Protein AF-A0AAJ2VY86-F1 (afdb_monomer)

Solvent-accessible surface area (backbone atoms only — not comparable to full-atom values): 16106 Å² total; per-residue (Å²): 141,81,89,82,85,83,82,78,80,84,79,79,85,76,84,72,85,84,79,77,68,78,72,78,81,70,85,83,66,90,83,75,58,26,29,19,45,60,45,87,45,49,52,40,37,27,33,74,84,78,69,48,73,44,58,72,38,51,58,87,71,34,72,47,61,33,40,44,41,36,52,71,56,102,80,42,58,47,70,46,54,48,60,46,38,29,40,36,32,39,78,43,73,32,59,36,54,82,91,48,42,42,98,67,13,74,55,70,41,54,20,32,44,43,26,38,86,82,68,51,61,72,73,86,51,66,52,27,51,40,71,47,78,52,43,41,54,30,27,41,41,27,31,27,54,42,40,69,89,41,102,43,30,20,40,30,39,29,41,35,28,74,82,80,69,46,76,43,78,68,29,49,75,96,34,67,26,26,26,31,48,45,79,42,80,51,98,90,43,78,37,55,53,48,70,34,89,38,48,52,86,91,39,80,53,72,88,57,44,98,79,49,78,60,100,67,81,52,57,49,53,53,43,48,22,66,74,64,75,36,69,76,49,42,42,22,35,33,43,38,39,53,40,63,81,55,99,62,92,82,66,71,33,34,39,43,30,30,32,73,82,76,44,81,44,81,42,82,40,54,74,67,56,57,56,61,47,107

Foldseek 3Di:
DDDDDDDDDDDDDDDDDPPDPPQPDDDDDPDFQWKADFDQAFAGIAGQPPRDGRGPDGRVPDQFRGKGIFDADPQGTPQQTGGQKIKTFGPDWDFDDPPLDDPQGRDIATAMFMAGNVRDTDPPDRQFRDWDDAHNQKIKTAGHANGPVDSQKGQFIWIAGNVVRDIDGPQDPQASSIKGWDWDCAPNDTDQKAFLPQCGPLHGHDADDPGDHDPDDDLQQVLCCVVQVHSQFFTMKGKIDHDHPDPDPADWIWIWTQTSVRDTDIDTDHPVSVVSND

Secondary structure (DSSP, 8-state):
-----------------------------TT--EEEB--SS---EEETTT--EE----TTT-SEEEEE-B-EETTEEGGGPPTTEEEEEEEEEE-PPTTS--TT----EEEEEEEETT--BSS--S-EEEEEEEETTEEEEEEEES-TT-TTEEEEEEEEETTT--EEE-S-TTTTS-EEEPPEEETTEEESEEE-TTEETTEE--SS-SS---SS--HHHHHHHHHHTSGGGEEEEEEEEE--SS--S---EEEEEEETTS-EEEEEEPHHHHHHT-

Organism: NCBI:txid2893884

Structure (mmCIF, N/CA/C/O backbone):
data_AF-A0AAJ2VY86-F1
#
_entry.id   AF-A0AAJ2VY86-F1
#
loop_
_atom_site.group_PDB
_atom_site.id
_atom_site.type_symbol
_atom_site.label_atom_id
_atom_site.label_alt_id
_atom_site.label_comp_id
_atom_site.label_asym_id
_atom_site.label_entity_id
_atom_site.label_seq_id
_atom_site.pdbx_PDB_ins_code
_atom_site.Cartn_x
_atom_site.Cartn_y
_atom_site.Cartn_z
_atom_site.occupancy
_atom_site.B_iso_or_equiv
_atom_site.auth_seq_id
_atom_site.auth_comp_id
_atom_site.auth_asym_id
_atom_site.auth_atom_id
_atom_site.pdbx_PDB_model_num
ATOM 1 N N . MET A 1 1 ? -4.336 -39.512 56.520 1.00 38.28 1 MET A N 1
ATOM 2 C CA . MET A 1 1 ? -4.584 -38.799 55.251 1.00 38.28 1 MET A CA 1
ATOM 3 C C . MET A 1 1 ? -5.603 -37.727 55.557 1.00 38.28 1 MET A C 1
ATOM 5 O O . MET A 1 1 ? -6.689 -38.074 55.997 1.00 38.28 1 MET A O 1
ATOM 9 N N . THR A 1 2 ? -5.211 -36.462 55.440 1.00 36.22 2 THR A N 1
ATOM 10 C CA . THR A 1 2 ? -6.010 -35.313 55.879 1.00 36.22 2 THR A CA 1
ATOM 11 C C . THR A 1 2 ? -6.057 -34.332 54.716 1.00 36.22 2 THR A C 1
ATOM 13 O O . THR A 1 2 ? -5.009 -33.872 54.267 1.00 36.22 2 THR A O 1
ATOM 16 N N . GLU A 1 3 ? -7.250 -34.085 54.183 1.00 31.05 3 GLU A N 1
ATOM 17 C CA . GLU A 1 3 ? -7.479 -33.157 53.075 1.00 31.05 3 GLU A CA 1
ATOM 18 C C . GLU A 1 3 ? -7.359 -31.709 53.567 1.00 31.05 3 GLU A C 1
ATOM 20 O O . GLU A 1 3 ? -7.960 -31.325 54.571 1.00 31.05 3 GLU A O 1
ATOM 25 N N . VAL A 1 4 ? -6.563 -30.903 52.860 1.00 30.84 4 VAL A N 1
ATOM 26 C CA . VAL A 1 4 ? -6.420 -29.463 53.100 1.00 30.84 4 VAL A CA 1
ATOM 27 C C . VAL A 1 4 ? -7.282 -28.730 52.079 1.00 30.84 4 VAL A C 1
ATOM 29 O O . VAL A 1 4 ? -6.983 -28.729 50.886 1.00 30.84 4 VAL A O 1
ATOM 32 N N . PHE A 1 5 ? -8.346 -28.087 52.553 1.00 29.88 5 PHE A N 1
ATOM 33 C CA . PHE A 1 5 ? -9.160 -27.177 51.753 1.00 29.88 5 PHE A CA 1
ATOM 34 C C . PHE A 1 5 ? -8.496 -25.796 51.733 1.00 29.88 5 PHE A C 1
ATOM 36 O O . PHE A 1 5 ? -8.431 -25.117 52.757 1.00 29.88 5 PHE A O 1
ATOM 43 N N . VAL A 1 6 ? -7.999 -25.369 50.570 1.00 31.94 6 VAL A N 1
ATOM 44 C CA . VAL A 1 6 ? -7.502 -24.000 50.364 1.00 31.94 6 VAL A CA 1
ATOM 45 C C . VAL A 1 6 ? -8.660 -23.124 49.891 1.00 31.94 6 VAL A C 1
ATOM 47 O O . VAL A 1 6 ? -9.120 -23.226 48.754 1.00 31.94 6 VAL A O 1
ATOM 50 N N . THR A 1 7 ? -9.139 -22.246 50.767 1.00 33.28 7 THR A N 1
ATOM 51 C CA . THR A 1 7 ? -10.112 -21.198 50.443 1.00 33.28 7 THR A CA 1
ATOM 52 C C . THR A 1 7 ? -9.403 -20.033 49.747 1.00 33.28 7 THR A C 1
ATOM 54 O O . THR A 1 7 ? -8.589 -19.339 50.352 1.00 33.28 7 THR A O 1
ATOM 57 N N . ILE A 1 8 ? -9.722 -19.792 48.473 1.00 40.03 8 ILE A N 1
ATOM 58 C CA . ILE A 1 8 ? -9.241 -18.622 47.720 1.00 40.03 8 ILE A CA 1
ATOM 59 C C . ILE A 1 8 ? -10.132 -17.403 48.055 1.00 40.03 8 ILE A C 1
ATOM 61 O O . ILE A 1 8 ? -11.361 -17.531 48.023 1.00 40.03 8 ILE A O 1
ATOM 65 N N . PRO A 1 9 ? -9.573 -16.213 48.355 1.00 29.77 9 PRO A N 1
ATOM 66 C CA . PRO A 1 9 ? -10.361 -15.011 48.632 1.00 29.77 9 PRO A CA 1
ATOM 67 C C . PRO A 1 9 ? -11.170 -14.550 47.411 1.00 29.77 9 PRO A C 1
ATOM 69 O O . PRO A 1 9 ? -10.645 -14.444 46.302 1.00 29.77 9 PRO A O 1
ATOM 72 N N . LYS A 1 10 ? -12.446 -14.200 47.620 1.00 32.22 10 LYS A N 1
ATOM 73 C CA . LYS A 1 10 ? -13.282 -13.540 46.605 1.00 32.22 10 LYS A CA 1
ATOM 74 C C . LYS A 1 10 ? -12.738 -12.136 46.324 1.00 32.22 10 LYS A C 1
ATOM 76 O O . LYS A 1 10 ? -12.778 -11.265 47.192 1.00 32.22 10 LYS A O 1
ATOM 81 N N . SER A 1 11 ? -12.251 -11.923 45.104 1.00 31.55 11 SER A N 1
ATOM 82 C CA . SER A 1 11 ? -11.875 -10.602 44.598 1.00 31.55 11 SER A CA 1
ATOM 83 C C . SER A 1 11 ? -13.090 -9.668 44.576 1.00 31.55 11 SER A C 1
ATOM 85 O O . SER A 1 11 ? -14.166 -10.035 44.098 1.00 31.55 11 SER A O 1
ATOM 87 N N . LYS A 1 12 ? -12.911 -8.456 45.115 1.00 31.20 12 LYS A N 1
ATOM 88 C CA . LYS A 1 12 ? -13.889 -7.367 45.061 1.00 31.20 12 LYS A CA 1
ATOM 89 C C . LYS A 1 12 ? -14.045 -6.904 43.613 1.00 31.20 12 LYS A C 1
ATOM 91 O O . LYS A 1 12 ? -13.074 -6.498 42.980 1.00 31.20 12 LYS A O 1
ATOM 96 N N . VAL A 1 13 ? -15.281 -6.909 43.122 1.00 31.78 13 VAL A N 1
ATOM 97 C CA . VAL A 1 13 ? -15.664 -6.239 41.877 1.00 31.78 13 VAL A CA 1
ATOM 98 C C . VAL A 1 13 ? -15.399 -4.743 42.048 1.00 31.78 13 VAL A C 1
ATOM 100 O O . VAL A 1 13 ? -16.095 -4.058 42.794 1.00 31.78 13 VAL A O 1
ATOM 103 N N . VAL A 1 14 ? -14.360 -4.240 41.384 1.00 30.31 14 VAL A N 1
ATOM 104 C CA . VAL A 1 14 ? -14.151 -2.804 41.201 1.00 30.31 14 VAL A CA 1
ATOM 105 C C . VAL A 1 14 ? -15.012 -2.389 40.013 1.00 30.31 14 VAL A C 1
ATOM 107 O O . VAL A 1 14 ? -14.704 -2.723 38.869 1.00 30.31 14 VAL A O 1
ATOM 110 N N . ASN A 1 15 ? -16.109 -1.687 40.296 1.00 29.70 15 ASN A N 1
ATOM 111 C CA . ASN A 1 15 ? -16.933 -1.031 39.286 1.00 29.70 15 ASN A CA 1
ATOM 112 C C . ASN A 1 15 ? -16.065 -0.041 38.494 1.00 29.70 15 ASN A C 1
ATOM 114 O O . ASN A 1 15 ? -15.677 1.003 39.018 1.00 29.70 15 ASN A O 1
ATOM 118 N N . LYS A 1 16 ? -15.756 -0.362 37.233 1.00 30.91 16 LYS A N 1
ATOM 119 C CA . LYS A 1 16 ? -15.282 0.640 36.271 1.00 30.91 16 LYS A CA 1
ATOM 120 C C . LYS A 1 16 ? -16.479 1.465 35.782 1.00 30.91 16 LYS A C 1
ATOM 122 O O . LYS A 1 16 ? -17.552 0.890 35.600 1.00 30.91 16 LYS A O 1
ATOM 127 N N . PRO A 1 17 ? -16.318 2.778 35.541 1.00 32.22 17 PRO A N 1
ATOM 128 C CA . PRO A 1 17 ? -17.388 3.600 34.999 1.00 32.22 17 PRO A CA 1
ATOM 129 C C . PRO A 1 17 ? -17.719 3.130 33.583 1.00 32.22 17 PRO A C 1
ATOM 131 O O . PRO A 1 17 ? -16.854 3.102 32.707 1.00 32.22 17 PRO A O 1
ATOM 134 N N . THR A 1 18 ? -18.977 2.770 33.362 1.00 32.19 18 THR A N 1
ATOM 135 C CA . THR A 1 18 ? -19.542 2.531 32.037 1.00 32.19 18 THR A CA 1
ATOM 136 C C . THR A 1 18 ? -19.614 3.872 31.304 1.00 32.19 18 THR A C 1
ATOM 138 O O . THR A 1 18 ? -20.557 4.635 31.494 1.00 32.19 18 THR A O 1
ATOM 141 N N . GLN A 1 19 ? -18.613 4.199 30.486 1.00 33.91 19 GLN A N 1
ATOM 142 C CA . GLN A 1 19 ? -18.755 5.254 29.481 1.00 33.91 19 GLN A CA 1
ATOM 143 C C . GLN A 1 19 ? -19.425 4.644 28.250 1.00 33.91 19 GLN A C 1
ATOM 145 O O . GLN A 1 19 ? -18.782 4.062 27.379 1.00 33.91 19 GLN A O 1
ATOM 150 N N . THR A 1 20 ? -20.751 4.733 28.207 1.00 33.12 20 THR A N 1
ATOM 151 C CA . THR A 1 20 ? -21.539 4.462 27.006 1.00 33.12 20 THR A CA 1
ATOM 152 C C . THR A 1 20 ? -21.328 5.599 26.010 1.00 33.12 20 THR A C 1
ATOM 154 O O . THR A 1 20 ? -22.043 6.600 26.045 1.00 33.12 20 THR A O 1
ATOM 157 N N . GLY A 1 21 ? -20.357 5.444 25.108 1.00 36.44 21 GLY A N 1
ATOM 158 C CA . GLY A 1 21 ? -20.423 6.117 23.814 1.00 36.44 21 GLY A CA 1
ATOM 159 C C . GLY A 1 21 ? -21.703 5.658 23.114 1.00 36.44 21 GLY A C 1
ATOM 160 O O . GLY A 1 21 ? -21.995 4.461 23.072 1.00 36.44 21 GLY A O 1
ATOM 161 N N . VAL A 1 22 ? -22.526 6.596 22.648 1.00 36.84 22 VAL A N 1
ATOM 162 C CA . VAL A 1 22 ? -23.784 6.278 21.965 1.00 36.84 22 VAL A CA 1
ATOM 163 C C . VAL A 1 22 ? -23.451 5.623 20.626 1.00 36.84 22 VAL A C 1
ATOM 165 O O . VAL A 1 22 ? -23.234 6.297 19.624 1.00 36.84 22 VAL A O 1
ATOM 168 N N . VAL A 1 23 ? -23.425 4.292 20.604 1.00 40.06 23 VAL A N 1
ATOM 169 C CA . VAL A 1 23 ? -23.367 3.504 19.374 1.00 40.06 23 VAL A CA 1
ATOM 170 C C . VAL A 1 23 ? -24.711 3.668 18.662 1.00 40.06 23 VAL A C 1
ATOM 172 O O . VAL A 1 23 ? -25.671 2.952 18.953 1.00 40.06 23 VAL A O 1
ATOM 175 N N . LYS A 1 24 ? -24.815 4.598 17.707 1.00 45.66 24 LYS A N 1
ATOM 176 C CA . LYS A 1 24 ? -25.910 4.557 16.726 1.00 45.66 24 LYS A CA 1
ATOM 177 C C . LYS A 1 24 ? -25.603 3.449 15.717 1.00 45.66 24 LYS A C 1
ATOM 179 O O . LYS A 1 24 ? -25.103 3.710 14.628 1.00 45.66 24 LYS A O 1
ATOM 184 N N . LYS A 1 25 ? -25.900 2.200 16.093 1.00 40.12 25 LYS A N 1
ATOM 185 C CA . LYS A 1 25 ? -25.961 1.072 15.152 1.00 40.12 25 LYS A CA 1
ATOM 186 C C . LYS A 1 25 ? -27.041 1.387 14.121 1.00 40.12 25 LYS A C 1
ATOM 188 O O . LYS A 1 25 ? -28.224 1.407 14.455 1.00 40.12 25 LYS A O 1
ATOM 193 N N . MET A 1 26 ? -26.633 1.677 12.891 1.00 42.41 26 MET A N 1
ATOM 194 C CA . MET A 1 26 ? -27.557 1.820 11.772 1.00 42.41 26 MET A CA 1
ATOM 195 C C . MET A 1 26 ? -27.723 0.459 11.095 1.00 42.41 26 MET A C 1
ATOM 197 O O . MET A 1 26 ? -26.742 -0.248 10.873 1.00 42.41 26 MET A O 1
ATOM 201 N N . ASN A 1 27 ? -28.965 0.100 10.767 1.00 36.84 27 ASN A N 1
ATOM 202 C CA . ASN A 1 27 ? -29.257 -1.051 9.922 1.00 36.84 27 ASN A CA 1
ATOM 203 C C . ASN A 1 27 ? -28.707 -0.763 8.523 1.00 36.84 27 ASN A C 1
ATOM 205 O O . ASN A 1 27 ? -29.247 0.070 7.797 1.00 36.84 27 ASN A O 1
ATOM 209 N N . THR A 1 28 ? -27.618 -1.433 8.159 1.00 41.75 28 THR A N 1
ATOM 210 C CA . THR A 1 28 ? -27.027 -1.373 6.823 1.00 41.75 28 THR A CA 1
ATOM 211 C C . THR A 1 28 ? -27.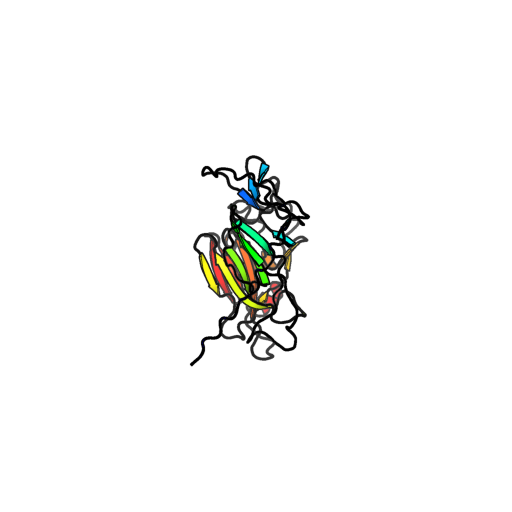959 -2.076 5.842 1.00 41.75 28 THR A C 1
ATOM 213 O O . THR A 1 28 ? -27.859 -3.282 5.632 1.00 41.75 28 THR A O 1
ATOM 216 N N . THR A 1 29 ? -28.906 -1.340 5.267 1.00 40.19 29 THR A N 1
ATOM 217 C CA . THR A 1 29 ? -29.591 -1.781 4.049 1.00 40.19 29 THR A CA 1
ATOM 218 C C . THR A 1 29 ? -28.590 -1.671 2.898 1.00 40.19 29 THR A C 1
ATOM 220 O O . THR A 1 29 ? -27.880 -0.670 2.775 1.00 40.19 29 THR A O 1
ATOM 223 N N . GLU A 1 30 ? -28.464 -2.743 2.121 1.00 40.28 30 GLU A N 1
ATOM 224 C CA . GLU A 1 30 ? -27.540 -2.879 0.994 1.00 40.28 30 GLU A CA 1
ATOM 225 C C . GLU A 1 30 ? -27.616 -1.670 0.042 1.00 40.28 30 GLU A C 1
ATOM 227 O O . GLU A 1 30 ? -28.699 -1.271 -0.375 1.00 40.28 30 GLU A O 1
ATOM 232 N N . GLY A 1 31 ? -26.461 -1.084 -0.306 1.00 48.62 31 GLY A N 1
ATOM 233 C CA . GLY A 1 31 ? -26.351 -0.091 -1.388 1.00 48.62 31 GLY A CA 1
ATOM 234 C C . GLY A 1 31 ? -25.489 1.143 -1.104 1.00 48.62 31 GLY A C 1
ATOM 235 O O . GLY A 1 31 ? -25.034 1.792 -2.044 1.00 48.62 31 GLY A O 1
ATOM 236 N N . ASN A 1 32 ? -25.194 1.464 0.156 1.00 60.97 32 ASN A N 1
ATOM 237 C CA . ASN A 1 32 ? -24.420 2.666 0.471 1.00 60.97 32 ASN A CA 1
ATOM 238 C C . ASN A 1 32 ? -22.911 2.389 0.407 1.00 60.97 32 ASN A C 1
ATOM 240 O O . ASN A 1 32 ? -22.385 1.572 1.160 1.00 60.97 32 ASN A O 1
ATOM 244 N N . LYS A 1 33 ? -22.200 3.076 -0.496 1.00 77.12 33 LYS A N 1
ATOM 245 C CA . LYS A 1 33 ? -20.732 3.119 -0.497 1.00 77.12 33 LYS A CA 1
ATOM 246 C C . LYS A 1 33 ? -20.284 3.984 0.679 1.00 77.12 33 LYS A C 1
ATOM 248 O O . LYS A 1 33 ? -20.388 5.210 0.632 1.00 77.12 33 LYS A O 1
ATOM 253 N N . ILE A 1 34 ? -19.849 3.337 1.749 1.00 84.88 34 ILE A N 1
ATOM 254 C CA . ILE A 1 34 ? -19.394 3.998 2.964 1.00 84.88 34 ILE A CA 1
ATOM 255 C C . ILE A 1 34 ? -17.863 3.983 2.964 1.00 84.88 34 ILE A C 1
ATOM 257 O O . ILE A 1 34 ? -17.267 2.950 2.693 1.00 84.88 34 ILE A O 1
ATOM 261 N N . TYR A 1 35 ? -17.209 5.091 3.279 1.00 85.44 35 TYR A N 1
ATOM 262 C CA . TYR A 1 35 ? -15.751 5.185 3.276 1.00 85.44 35 TYR A CA 1
ATOM 263 C C . TYR A 1 35 ? -15.245 5.705 4.606 1.00 85.44 35 TYR A C 1
ATOM 265 O O . TYR A 1 35 ? -15.858 6.595 5.191 1.00 85.44 35 TYR A O 1
ATOM 273 N N . MET A 1 36 ? -14.129 5.170 5.089 1.00 85.44 36 MET A N 1
ATOM 274 C CA . MET A 1 36 ? -13.449 5.808 6.206 1.00 85.44 36 MET A CA 1
ATOM 275 C C . MET A 1 36 ? -12.824 7.115 5.723 1.00 85.44 36 MET A C 1
ATOM 277 O O . MET A 1 36 ? -12.273 7.158 4.624 1.00 85.44 36 MET A O 1
ATOM 281 N N . SER A 1 37 ? -12.957 8.174 6.514 1.00 70.06 37 SER A N 1
ATOM 282 C CA . SER A 1 37 ? -12.300 9.447 6.224 1.00 70.06 37 SER A CA 1
ATOM 283 C C . SER A 1 37 ? -10.850 9.378 6.692 1.00 70.06 37 SER A C 1
ATOM 285 O O . SER A 1 37 ? -10.595 8.906 7.796 1.00 70.06 37 SER A O 1
ATOM 287 N N . ASP A 1 38 ? -9.921 9.879 5.884 1.00 64.88 38 ASP A N 1
ATOM 288 C CA . ASP A 1 38 ? -8.528 10.074 6.294 1.00 64.88 38 ASP A CA 1
ATOM 289 C C . ASP A 1 38 ? -8.423 11.345 7.154 1.00 64.88 38 ASP A C 1
ATOM 291 O O . ASP A 1 38 ? -8.427 12.458 6.626 1.00 64.88 38 ASP A O 1
ATOM 295 N N . LEU A 1 39 ? -8.485 11.213 8.484 1.00 55.62 39 LEU A N 1
ATOM 296 C CA . LEU A 1 39 ? -8.428 12.348 9.412 1.00 55.62 39 LEU A CA 1
ATOM 297 C C . LEU A 1 39 ? -7.726 11.975 10.722 1.00 55.62 39 LEU A C 1
ATOM 299 O O . LEU A 1 39 ? -8.066 10.990 11.377 1.00 55.62 39 LEU A O 1
ATOM 303 N N . ASN A 1 40 ? -6.818 12.861 11.142 1.00 50.72 40 ASN A N 1
ATOM 304 C CA . ASN A 1 40 ? -6.135 12.801 12.429 1.00 50.72 40 ASN A CA 1
ATOM 305 C C . ASN A 1 40 ? -7.143 12.881 13.588 1.00 50.72 40 ASN A C 1
ATOM 307 O O . ASN A 1 40 ? -7.871 13.866 13.719 1.00 50.72 40 ASN A O 1
ATOM 311 N N . TYR A 1 41 ? -7.087 11.887 14.473 1.00 47.69 41 TYR A N 1
ATOM 312 C CA . TYR A 1 41 ? -7.836 11.788 15.730 1.00 47.69 41 TYR A CA 1
ATOM 313 C C . TYR A 1 41 ? -9.359 11.717 15.590 1.00 47.69 41 TYR A C 1
ATOM 315 O O . TYR A 1 41 ? -10.065 12.716 15.662 1.00 47.69 41 TYR A O 1
ATOM 323 N N . GLY A 1 42 ? -9.858 10.481 15.564 1.00 51.41 42 GLY A N 1
ATOM 324 C CA . GLY A 1 42 ? -11.257 10.157 15.809 1.00 51.41 42 GLY A CA 1
ATOM 325 C C . GLY A 1 42 ? -12.202 10.667 14.728 1.00 51.41 42 GLY A C 1
ATOM 326 O O . GLY A 1 42 ? -12.614 11.820 14.747 1.00 51.41 42 GLY A O 1
ATOM 327 N N . GLN A 1 43 ? -12.638 9.764 13.856 1.00 67.69 43 GLN A N 1
ATOM 328 C CA . GLN A 1 43 ? -14.046 9.485 13.556 1.00 67.69 43 GLN A CA 1
ATOM 329 C C . GLN A 1 43 ? -14.119 8.377 12.501 1.00 67.69 43 GLN A C 1
ATOM 331 O O . GLN A 1 43 ? -13.177 8.154 11.755 1.00 67.69 43 GLN A O 1
ATOM 336 N N . GLY A 1 44 ? -15.229 7.639 12.508 1.00 71.06 44 GLY A N 1
ATOM 337 C CA . GLY A 1 44 ? -15.385 6.400 11.757 1.00 71.06 44 GLY A CA 1
ATOM 338 C C . GLY A 1 44 ? -15.683 6.605 10.275 1.00 71.06 44 GLY A C 1
ATOM 339 O O . GLY A 1 44 ? -15.017 7.323 9.534 1.00 71.06 44 GLY A O 1
ATOM 340 N N . PHE A 1 45 ? -16.706 5.913 9.820 1.00 80.62 45 PHE A N 1
ATOM 341 C CA . PHE A 1 45 ? -17.058 5.856 8.420 1.00 80.62 45 PHE A CA 1
ATOM 342 C C . PHE A 1 45 ? -17.976 7.012 8.006 1.00 80.62 45 PHE A C 1
ATOM 344 O O . PHE A 1 45 ? -18.705 7.579 8.811 1.00 80.62 45 PHE A O 1
ATOM 351 N N . LYS A 1 46 ? -17.997 7.358 6.725 1.00 78.25 46 LYS A N 1
ATOM 352 C CA . LYS A 1 46 ? -18.874 8.373 6.144 1.00 78.25 46 LYS A CA 1
ATOM 353 C C . LYS A 1 46 ? -19.593 7.792 4.939 1.00 78.25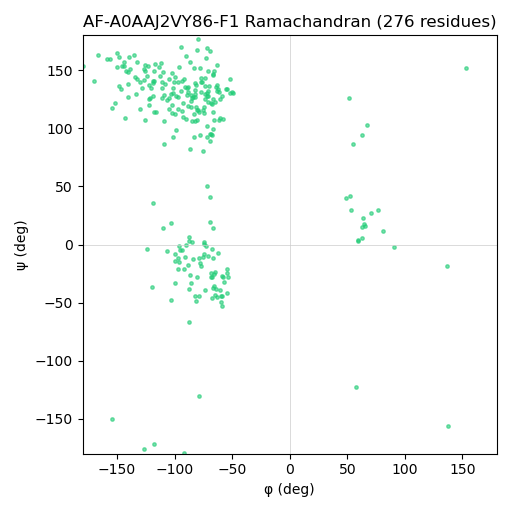 46 LYS A C 1
ATOM 355 O O . LYS A 1 46 ? -18.984 7.121 4.108 1.00 78.25 46 LYS A O 1
ATOM 360 N N . ASN A 1 47 ? -20.895 8.036 4.835 1.00 72.88 47 ASN A N 1
ATOM 361 C CA . ASN A 1 47 ? -21.631 7.680 3.628 1.00 72.88 47 ASN A CA 1
ATOM 362 C C . ASN A 1 47 ? -21.210 8.622 2.489 1.00 72.88 47 ASN A C 1
ATOM 364 O O . ASN A 1 47 ? -21.348 9.837 2.619 1.00 72.88 47 ASN A O 1
ATOM 368 N N . GLY A 1 48 ? -20.710 8.063 1.384 1.00 66.44 48 GLY A N 1
ATOM 369 C CA . GLY A 1 48 ? -20.229 8.843 0.243 1.00 66.44 48 GLY A CA 1
ATOM 370 C C . GLY A 1 48 ? -21.322 9.548 -0.571 1.00 66.44 48 GLY A C 1
ATOM 371 O O . GLY A 1 48 ? -20.984 10.344 -1.435 1.00 66.44 48 GLY A O 1
ATOM 372 N N . ILE A 1 49 ? -22.609 9.261 -0.331 1.00 65.06 49 ILE A N 1
ATOM 373 C CA . ILE A 1 49 ? -23.748 9.860 -1.056 1.00 65.06 49 ILE A CA 1
ATOM 374 C C . ILE A 1 49 ? -24.441 10.932 -0.213 1.00 65.06 49 ILE A C 1
ATOM 376 O O . ILE A 1 49 ? -24.737 12.018 -0.695 1.00 65.06 49 ILE A O 1
ATOM 380 N N . THR A 1 50 ? -24.738 10.620 1.048 1.00 64.12 50 THR A N 1
ATOM 381 C CA . THR A 1 50 ? -25.563 11.478 1.916 1.00 64.12 50 THR A CA 1
ATOM 382 C C . THR A 1 50 ? -24.744 12.392 2.820 1.00 64.12 50 THR A C 1
ATOM 384 O O . THR A 1 50 ? -25.319 13.106 3.638 1.00 64.12 50 THR A O 1
ATOM 387 N N . ASP A 1 51 ? -23.413 12.309 2.755 1.00 62.47 51 ASP A N 1
ATOM 388 C CA . ASP A 1 51 ? -22.470 12.965 3.669 1.00 62.47 51 ASP A CA 1
ATOM 389 C C . ASP A 1 51 ? -22.636 12.578 5.153 1.00 62.47 51 ASP A C 1
ATOM 391 O O . ASP A 1 51 ? -21.928 13.073 6.031 1.00 62.47 51 ASP A O 1
ATOM 395 N N . SER A 1 52 ? -23.559 11.661 5.465 1.00 66.81 52 SER A N 1
ATOM 396 C CA . SER A 1 52 ? -23.887 11.306 6.840 1.00 66.81 52 SER A CA 1
ATOM 397 C C . SER A 1 52 ? -22.713 10.575 7.490 1.00 66.81 52 SER A C 1
ATOM 399 O O . SER A 1 52 ? -22.289 9.517 7.012 1.00 66.81 52 SER A O 1
ATOM 401 N N . LYS A 1 53 ? -22.215 11.126 8.600 1.00 70.12 53 LYS A N 1
ATOM 402 C CA . LYS A 1 53 ? -21.125 10.541 9.385 1.00 70.12 53 LYS A CA 1
ATOM 403 C C . LYS A 1 53 ? -21.623 9.380 10.250 1.00 70.12 53 LYS A C 1
ATOM 405 O O . LYS A 1 53 ? -22.589 9.517 10.999 1.00 70.12 53 LYS A O 1
ATOM 410 N N . ILE A 1 54 ? -20.914 8.264 10.182 1.00 72.75 54 ILE A N 1
ATOM 411 C CA . ILE A 1 54 ? -20.998 7.111 11.077 1.00 72.75 54 ILE A CA 1
ATOM 412 C C . ILE A 1 54 ? -19.810 7.214 12.034 1.00 72.75 54 ILE A C 1
ATOM 414 O O . ILE A 1 54 ? -18.690 6.795 11.753 1.00 72.75 54 ILE A O 1
ATOM 418 N N . ILE A 1 55 ? -20.059 7.844 13.173 1.00 66.81 55 ILE A N 1
ATOM 419 C CA . ILE A 1 55 ? -19.046 8.075 14.198 1.00 66.81 55 ILE A CA 1
ATOM 420 C C . ILE A 1 55 ? -19.105 6.926 15.204 1.00 66.81 55 ILE A C 1
ATOM 422 O O . ILE A 1 55 ? -20.146 6.727 15.825 1.00 66.81 55 ILE A O 1
ATOM 426 N N . PHE A 1 56 ? -17.997 6.203 15.388 1.00 67.38 56 PHE A N 1
ATOM 427 C CA . PHE A 1 56 ? -17.877 5.221 16.475 1.00 67.38 56 PHE A CA 1
ATOM 428 C C . PHE A 1 56 ? -17.381 5.854 17.772 1.00 67.38 56 PHE A C 1
ATOM 430 O O . PHE A 1 56 ? -17.874 5.521 18.847 1.00 67.38 56 PHE A O 1
ATOM 437 N N . TYR A 1 57 ? -16.445 6.802 17.665 1.00 73.38 57 TYR A N 1
ATOM 438 C CA . TYR A 1 57 ? -15.772 7.408 18.809 1.00 73.38 57 TYR A CA 1
ATOM 439 C C . TYR A 1 57 ? -15.485 8.890 18.586 1.00 73.38 57 TYR A C 1
ATOM 441 O O . TYR A 1 57 ? -15.303 9.341 17.451 1.00 73.38 57 TYR A O 1
ATOM 449 N N . ASP A 1 58 ? -15.394 9.632 19.686 1.00 72.19 58 ASP A N 1
ATOM 450 C CA . ASP A 1 58 ? -14.756 10.945 19.688 1.00 72.19 58 ASP A CA 1
ATOM 451 C C . ASP A 1 58 ? -13.219 10.808 19.756 1.00 72.19 58 ASP A C 1
ATOM 453 O O . ASP A 1 58 ? -12.670 9.733 20.019 1.00 72.19 58 ASP A O 1
ATOM 457 N N . ALA A 1 59 ? -12.510 11.912 19.511 1.00 69.19 59 ALA A N 1
ATOM 458 C CA . ALA A 1 59 ? -11.047 11.945 19.503 1.00 69.19 59 ALA A CA 1
ATOM 459 C C . ALA A 1 59 ? -10.408 11.483 20.830 1.00 69.19 59 ALA A C 1
ATOM 461 O O . ALA A 1 59 ? -9.296 10.955 20.828 1.00 69.19 59 ALA A O 1
ATOM 462 N N . GLN A 1 60 ? -11.096 11.656 21.964 1.00 74.19 60 GLN A N 1
ATOM 463 C CA . GLN A 1 60 ? -10.566 11.328 23.291 1.00 74.19 60 GLN A CA 1
ATOM 464 C C . GLN A 1 60 ? -10.795 9.853 23.655 1.00 74.19 60 GLN A C 1
ATOM 466 O O . GLN A 1 60 ? -9.955 9.240 24.316 1.00 74.19 60 GLN A O 1
ATOM 471 N N . THR A 1 61 ? -11.902 9.272 23.196 1.00 77.75 61 THR A N 1
ATOM 472 C CA . THR A 1 61 ? -12.355 7.910 23.521 1.00 77.75 61 THR A CA 1
ATOM 473 C C . THR A 1 61 ? -11.974 6.871 22.474 1.00 77.75 61 THR A C 1
ATOM 475 O O . THR A 1 61 ? -12.058 5.676 22.757 1.00 77.75 61 THR A O 1
ATOM 478 N N . SER A 1 62 ? -11.506 7.296 21.295 1.00 82.25 62 SER A N 1
ATOM 479 C CA . SER A 1 62 ? -11.083 6.389 20.226 1.00 82.25 62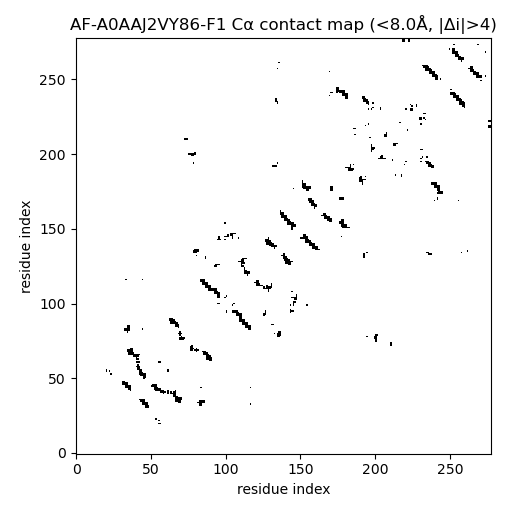 SER A CA 1
ATOM 480 C C . SER A 1 62 ? -10.072 5.340 20.725 1.00 82.25 62 SER A C 1
ATOM 482 O O . SER A 1 62 ? -9.063 5.706 21.340 1.00 82.25 62 SER A O 1
ATOM 484 N N . PRO A 1 63 ? -10.271 4.036 20.449 1.00 81.19 63 PRO A N 1
ATOM 485 C CA . PRO A 1 63 ? -9.278 2.996 20.710 1.00 81.19 63 PRO A CA 1
ATOM 486 C C . PRO A 1 63 ? -8.115 3.039 19.701 1.00 81.19 63 PRO A C 1
ATOM 488 O O . PRO A 1 63 ? -7.108 2.347 19.880 1.00 81.19 63 PRO A O 1
ATOM 491 N N . TYR A 1 64 ? -8.231 3.861 18.656 1.00 86.94 64 TYR A N 1
ATOM 492 C CA . TYR A 1 64 ? -7.234 4.047 17.609 1.00 86.94 64 TYR A CA 1
ATOM 493 C C . TYR A 1 64 ? -6.410 5.312 17.862 1.00 86.94 64 TYR A C 1
ATOM 495 O O . TYR A 1 64 ? -6.921 6.315 18.368 1.00 86.94 64 TYR A O 1
ATOM 503 N N . LEU A 1 65 ? -5.122 5.250 17.530 1.00 86.25 65 LEU A N 1
ATOM 504 C CA . LEU A 1 65 ? -4.251 6.421 17.445 1.00 86.25 65 LEU A CA 1
ATOM 505 C C . LEU A 1 65 ? -4.569 7.239 16.198 1.00 86.25 65 LEU A C 1
ATOM 507 O O . LEU A 1 65 ? -4.545 8.461 16.263 1.00 86.25 65 LEU A O 1
ATOM 511 N N . ASP A 1 66 ? -4.849 6.554 15.090 1.00 86.75 66 ASP A N 1
ATOM 512 C CA . ASP A 1 66 ? -5.068 7.178 13.791 1.00 86.75 66 ASP A CA 1
ATOM 513 C C . ASP A 1 66 ? -5.912 6.282 12.876 1.00 86.75 66 ASP A C 1
ATOM 515 O O . ASP A 1 66 ? -5.993 5.064 13.094 1.00 86.75 66 ASP A O 1
ATOM 519 N N . THR A 1 67 ? -6.522 6.880 11.859 1.00 87.25 67 THR A N 1
ATOM 520 C CA . THR A 1 67 ? -7.390 6.208 10.886 1.00 87.25 67 THR A CA 1
ATOM 521 C C . THR A 1 67 ? -7.133 6.757 9.489 1.00 87.25 67 THR A C 1
ATOM 523 O O . THR A 1 67 ? -7.248 7.961 9.288 1.00 87.25 67 THR A O 1
ATOM 526 N N . TYR A 1 68 ? -6.863 5.871 8.529 1.00 86.94 68 TYR A N 1
ATOM 527 C CA . TYR A 1 68 ? -6.615 6.216 7.128 1.00 86.94 68 TYR A CA 1
ATOM 528 C C . TYR A 1 68 ? -7.656 5.562 6.225 1.00 86.94 68 TYR A C 1
ATOM 530 O O . TYR A 1 68 ? -8.021 4.394 6.409 1.00 86.94 68 TYR A O 1
ATOM 538 N N . GLY A 1 69 ? -8.137 6.295 5.231 1.00 87.00 69 GLY A N 1
ATOM 539 C CA . GLY A 1 69 ? -9.244 5.844 4.401 1.00 87.00 69 GLY A CA 1
ATOM 540 C C . GLY A 1 69 ? -9.249 6.456 3.013 1.00 87.00 69 GLY A C 1
ATOM 541 O O . GLY A 1 69 ? -8.208 6.780 2.453 1.00 87.00 69 GLY A O 1
ATOM 542 N N . ALA A 1 70 ? -10.445 6.599 2.451 1.00 82.50 70 ALA A N 1
ATOM 543 C CA . ALA A 1 70 ? -10.607 7.209 1.146 1.00 82.50 70 ALA A CA 1
ATOM 544 C C . ALA A 1 70 ? -10.357 8.716 1.234 1.00 82.50 70 ALA A C 1
ATOM 546 O O . ALA A 1 70 ? -11.012 9.417 2.012 1.00 82.50 70 ALA A O 1
ATOM 547 N N . VAL A 1 71 ? -9.483 9.223 0.371 1.00 77.19 71 VAL A N 1
ATOM 548 C CA . VAL A 1 71 ? -9.377 10.659 0.120 1.00 77.19 71 VAL A CA 1
ATOM 549 C C . VAL A 1 71 ? -10.437 11.035 -0.911 1.00 77.19 71 VAL A C 1
ATOM 551 O O . VAL A 1 71 ? -10.537 10.411 -1.967 1.00 77.19 71 VAL A O 1
ATOM 554 N N . MET A 1 72 ? -11.268 12.026 -0.595 1.00 74.94 72 MET A N 1
ATOM 555 C CA . MET A 1 72 ? -12.333 12.503 -1.481 1.00 74.94 72 MET A CA 1
ATOM 556 C C . MET A 1 72 ? -12.017 13.909 -1.987 1.00 74.94 72 MET A C 1
ATOM 558 O O . MET A 1 72 ? -11.582 14.756 -1.209 1.00 74.94 72 MET A O 1
ATOM 562 N N . ASN A 1 73 ? -12.296 14.175 -3.261 1.00 69.62 73 ASN A N 1
ATOM 563 C CA . ASN A 1 73 ? -12.341 15.527 -3.819 1.00 69.62 73 ASN A CA 1
ATOM 564 C C . ASN A 1 73 ? -13.682 15.777 -4.530 1.00 69.62 73 ASN A C 1
ATOM 566 O O . ASN A 1 73 ? -14.568 14.922 -4.517 1.00 69.62 73 ASN A O 1
ATOM 570 N N . GLU A 1 74 ? -13.827 16.943 -5.164 1.00 66.75 74 GLU A N 1
ATOM 571 C CA . GLU A 1 74 ? -15.040 17.345 -5.901 1.00 66.75 74 GLU A CA 1
ATOM 572 C C . GLU A 1 74 ? -15.470 16.336 -6.975 1.00 66.75 74 GLU A C 1
ATOM 574 O O . GLU A 1 74 ? -16.634 16.297 -7.365 1.00 66.75 74 GLU A O 1
ATOM 579 N N . CYS A 1 75 ? -14.550 15.485 -7.425 1.00 66.50 75 CYS A N 1
ATOM 580 C CA . CYS A 1 75 ? -14.812 14.506 -8.458 1.00 66.50 75 CYS A CA 1
ATOM 581 C C . CYS A 1 75 ? -15.078 13.089 -7.929 1.00 66.50 75 CYS A C 1
ATOM 583 O O . CYS A 1 75 ? -15.570 12.262 -8.697 1.00 66.50 75 CYS A O 1
ATOM 585 N N . GLY A 1 76 ? -14.786 12.783 -6.659 1.00 70.31 76 GLY A N 1
ATOM 586 C CA . GLY A 1 76 ? -15.049 11.469 -6.066 1.00 70.31 76 GLY A CA 1
ATOM 587 C C . GLY A 1 76 ? -13.925 10.930 -5.182 1.00 70.31 76 GLY A C 1
ATOM 588 O O . GLY A 1 76 ? -13.152 11.683 -4.595 1.00 70.31 76 GLY A O 1
ATOM 589 N N . VAL A 1 77 ? -13.882 9.599 -5.042 1.00 73.00 77 VAL A N 1
ATOM 590 C CA . VAL A 1 77 ? -12.868 8.883 -4.253 1.00 73.00 77 VAL A CA 1
ATOM 591 C C . VAL A 1 77 ? -11.598 8.721 -5.074 1.00 73.00 77 VAL A C 1
ATOM 593 O O . VAL A 1 77 ? -11.594 8.035 -6.102 1.00 73.00 77 VAL A O 1
ATOM 596 N N . LEU A 1 78 ? -10.516 9.308 -4.576 1.00 70.31 78 LEU A N 1
ATOM 597 C CA . LEU A 1 78 ? -9.191 9.178 -5.155 1.00 70.31 78 LEU 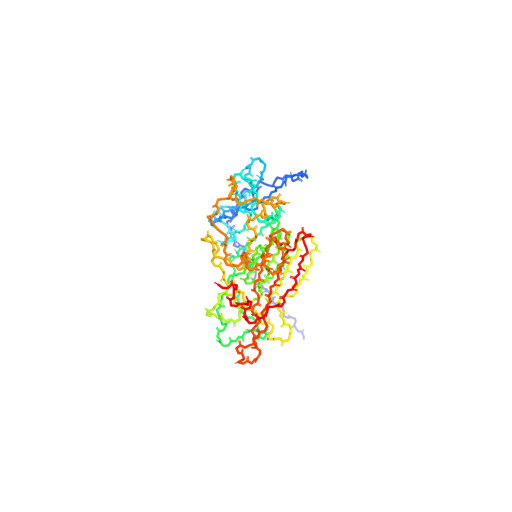A CA 1
ATOM 598 C C . LEU A 1 78 ? -8.686 7.736 -5.041 1.00 70.31 78 LEU A C 1
ATOM 600 O O . LEU A 1 78 ? -9.052 6.990 -4.129 1.00 70.31 78 LEU A O 1
ATOM 604 N N . GLU A 1 79 ? -7.868 7.340 -6.020 1.00 73.19 79 GLU A N 1
ATOM 605 C CA . GLU A 1 79 ? -7.053 6.111 -5.995 1.00 73.19 79 GLU A CA 1
ATOM 606 C C . GLU A 1 79 ? -7.856 4.794 -5.938 1.00 73.19 79 GLU A C 1
ATOM 608 O O . GLU A 1 79 ? -7.308 3.694 -5.879 1.00 73.19 79 GLU A O 1
ATOM 613 N N . GLY A 1 80 ? -9.186 4.876 -6.036 1.00 81.69 80 GLY A N 1
ATOM 614 C CA . GLY A 1 80 ? -10.074 3.718 -6.024 1.00 81.69 80 GLY A CA 1
ATOM 615 C C . GLY A 1 80 ? -10.168 3.030 -4.662 1.00 81.69 80 GLY A C 1
ATOM 616 O O . GLY A 1 80 ? -10.426 1.826 -4.626 1.00 81.69 80 GLY A O 1
ATOM 617 N N . PHE A 1 81 ? -9.955 3.756 -3.558 1.00 87.75 81 PHE A N 1
ATOM 618 C CA . PHE A 1 81 ? -10.060 3.198 -2.205 1.00 87.75 81 PHE A CA 1
ATOM 619 C C . PHE A 1 81 ? -11.388 2.438 -2.023 1.00 87.75 81 PHE A C 1
ATOM 621 O O . PHE A 1 81 ? -12.449 2.960 -2.386 1.00 87.75 81 PHE A O 1
ATOM 628 N N . PRO A 1 82 ? -11.381 1.198 -1.500 1.00 89.31 82 PRO A N 1
ATOM 629 C CA . PRO A 1 82 ? -12.574 0.372 -1.497 1.00 89.31 82 PRO A CA 1
ATOM 630 C C . PRO A 1 82 ? -13.540 0.823 -0.401 1.00 89.31 82 PRO A C 1
ATOM 632 O O . PRO A 1 82 ? -13.152 1.125 0.728 1.00 89.31 82 PRO A O 1
ATOM 635 N N . ALA A 1 83 ? -14.831 0.829 -0.727 1.00 88.25 83 ALA A N 1
ATOM 636 C CA . ALA A 1 83 ? -15.869 1.092 0.258 1.00 88.25 83 ALA A CA 1
ATOM 637 C C . ALA A 1 83 ? -15.887 0.009 1.352 1.00 88.25 83 ALA A C 1
ATOM 639 O O . ALA A 1 83 ? -15.544 -1.151 1.126 1.00 88.25 83 ALA A O 1
ATOM 640 N N . ASN A 1 84 ? -16.387 0.394 2.521 1.00 88.69 84 ASN A N 1
ATOM 641 C CA . ASN A 1 84 ? -16.629 -0.418 3.708 1.00 88.69 84 ASN A CA 1
ATOM 642 C C . ASN A 1 84 ? -15.372 -0.995 4.367 1.00 88.69 84 ASN A C 1
ATOM 644 O O . ASN A 1 84 ? -15.477 -1.912 5.179 1.00 88.69 84 ASN A O 1
ATOM 648 N N . VAL A 1 85 ? -14.204 -0.461 4.022 1.00 91.69 85 VAL A N 1
ATOM 649 C CA . VAL A 1 85 ? -12.907 -0.830 4.587 1.00 91.69 85 VAL A CA 1
ATOM 650 C C . VAL A 1 85 ? -12.233 0.431 5.113 1.00 91.69 85 VAL A C 1
ATOM 652 O O . VAL A 1 85 ? -12.446 1.524 4.587 1.00 91.69 85 VAL A O 1
ATOM 655 N N . GLY A 1 86 ? -11.432 0.284 6.157 1.00 91.69 86 GLY A N 1
ATOM 656 C CA . GLY A 1 86 ? -10.583 1.340 6.682 1.00 91.69 86 GLY A CA 1
ATOM 657 C C . GLY A 1 86 ? -9.271 0.788 7.228 1.00 91.69 86 GLY A C 1
ATOM 658 O O . GLY A 1 86 ? -9.224 -0.369 7.643 1.00 91.69 86 GLY A O 1
ATOM 659 N N . ILE A 1 87 ? -8.215 1.600 7.237 1.00 93.12 87 ILE A N 1
ATOM 660 C CA . ILE A 1 87 ? -6.931 1.293 7.876 1.00 93.12 87 ILE A CA 1
ATOM 661 C C . ILE A 1 87 ? -6.879 1.970 9.247 1.00 93.12 87 ILE A C 1
ATOM 663 O O . ILE A 1 87 ? -7.062 3.180 9.349 1.00 93.12 87 ILE A O 1
ATOM 667 N N . VAL A 1 88 ? -6.575 1.229 10.308 1.00 92.00 88 VAL A N 1
ATOM 668 C CA . VAL A 1 88 ? -6.432 1.800 11.656 1.00 92.00 88 VAL A CA 1
ATOM 669 C C . VAL A 1 88 ? -5.032 1.601 12.200 1.00 92.00 88 VAL A C 1
ATOM 671 O O . VAL A 1 88 ? -4.449 0.526 12.060 1.00 92.00 88 VAL A O 1
ATOM 674 N N . LYS A 1 89 ? -4.521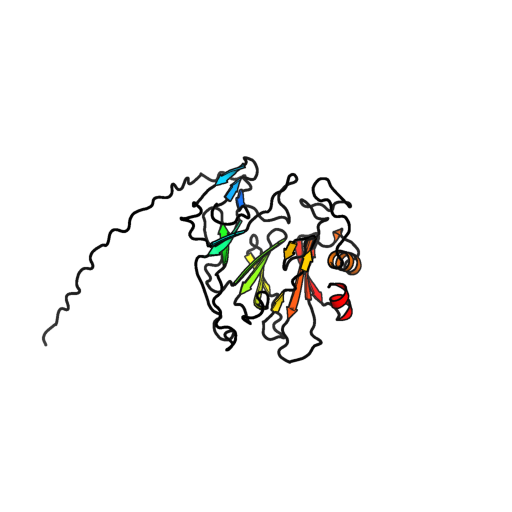 2.620 12.890 1.00 91.75 89 LYS A N 1
ATOM 675 C CA . LYS A 1 89 ? -3.352 2.529 13.764 1.00 91.75 89 LYS A CA 1
ATOM 676 C C . LYS A 1 89 ? -3.839 2.345 15.196 1.00 91.75 89 LYS A C 1
ATOM 678 O O . LYS A 1 89 ? -4.507 3.211 15.757 1.00 91.75 89 LYS A O 1
ATOM 683 N N . LEU A 1 90 ? -3.527 1.213 15.806 1.00 91.19 90 LEU A N 1
ATOM 684 C CA . LEU A 1 90 ? -4.010 0.847 17.135 1.00 91.19 90 LEU A CA 1
ATOM 685 C C . LEU A 1 90 ? -3.231 1.585 18.234 1.00 91.19 90 LEU A C 1
ATOM 687 O O . LEU A 1 90 ? -2.037 1.842 18.087 1.00 91.19 90 LEU A O 1
ATOM 691 N N . LYS A 1 91 ? -3.863 1.824 19.394 1.00 89.00 91 LYS A N 1
ATOM 692 C CA . LYS A 1 91 ? -3.178 2.191 20.657 1.00 89.00 91 LYS A CA 1
ATOM 693 C C . LYS A 1 91 ? -2.426 0.993 21.253 1.00 89.00 91 LYS A C 1
ATOM 695 O O . LYS A 1 91 ? -2.598 0.632 22.416 1.00 89.00 91 LYS A O 1
ATOM 700 N N . LYS A 1 92 ? -1.624 0.335 20.423 1.00 90.25 92 LYS A N 1
ATOM 701 C CA . LYS A 1 92 ? -0.847 -0.851 20.750 1.00 90.25 92 LYS A CA 1
ATOM 702 C C . LYS A 1 92 ? 0.506 -0.753 20.079 1.00 90.25 92 LYS A C 1
ATOM 704 O O . LYS A 1 92 ? 0.602 -0.385 18.908 1.00 90.25 92 LYS A O 1
ATOM 709 N N . LYS A 1 93 ? 1.526 -1.133 20.834 1.00 89.31 93 LYS A N 1
ATOM 710 C CA . LYS A 1 93 ? 2.887 -1.235 20.350 1.00 89.31 93 LYS A CA 1
ATOM 711 C C . LYS A 1 93 ? 3.327 -2.688 20.274 1.00 89.31 93 LYS A C 1
ATOM 713 O O . LYS A 1 93 ? 2.879 -3.514 21.070 1.00 89.31 93 LYS A O 1
ATOM 718 N N . ALA A 1 94 ? 4.190 -2.971 19.315 1.00 87.19 94 ALA A N 1
ATOM 719 C CA . ALA A 1 94 ? 4.860 -4.247 19.150 1.00 87.19 94 ALA A CA 1
ATOM 720 C C . ALA A 1 94 ? 6.342 -4.009 18.856 1.00 87.19 94 ALA A C 1
ATOM 722 O O . ALA A 1 94 ? 6.742 -2.909 18.480 1.00 87.19 94 ALA A O 1
ATOM 723 N N . SER A 1 95 ? 7.149 -5.046 19.026 1.00 81.12 95 SER A N 1
ATOM 724 C CA . SER A 1 95 ? 8.560 -5.065 18.644 1.00 81.12 95 SER A CA 1
ATOM 725 C C . SER A 1 95 ? 8.778 -6.225 17.689 1.00 81.12 95 SER A C 1
ATOM 727 O O . SER A 1 95 ? 8.045 -7.217 17.748 1.00 81.12 95 SER A O 1
ATOM 729 N N . ALA A 1 96 ? 9.792 -6.111 16.832 1.00 75.62 96 ALA A N 1
ATOM 730 C CA . ALA A 1 96 ? 10.154 -7.196 15.936 1.00 75.62 96 ALA A CA 1
ATOM 731 C C . ALA A 1 96 ? 10.422 -8.483 16.729 1.00 75.62 96 ALA A C 1
ATOM 733 O O . ALA A 1 96 ? 11.110 -8.469 17.752 1.00 75.62 96 ALA A O 1
ATOM 734 N N . GLN A 1 97 ? 9.857 -9.593 16.259 1.00 68.94 97 GLN A N 1
ATOM 735 C CA . GLN A 1 97 ? 10.085 -10.916 16.838 1.00 68.94 97 GLN A CA 1
ATOM 736 C C . GLN A 1 97 ? 11.187 -11.660 16.073 1.00 68.94 97 GLN A C 1
ATOM 738 O O . GLN A 1 97 ? 11.405 -11.434 14.881 1.00 68.94 97 GLN A O 1
ATOM 743 N N . GLU A 1 98 ? 11.878 -12.571 16.758 1.00 63.09 98 GLU A N 1
ATOM 744 C CA . GLU A 1 98 ? 12.840 -13.491 16.141 1.00 63.09 98 GLU A CA 1
ATOM 745 C C . GLU A 1 98 ? 12.212 -14.241 14.941 1.00 63.09 98 GLU A C 1
ATOM 747 O O . GLU A 1 98 ? 11.027 -14.594 14.991 1.00 63.09 98 GLU A O 1
ATOM 752 N N . PRO A 1 99 ? 12.961 -14.495 13.849 1.00 63.81 99 PRO A N 1
ATOM 753 C CA . PRO A 1 99 ? 14.388 -14.206 13.651 1.00 63.81 99 PRO A CA 1
ATOM 754 C C . PRO A 1 99 ? 14.674 -12.794 13.098 1.00 63.81 99 PRO A C 1
ATOM 756 O O . PRO A 1 99 ? 15.801 -12.494 12.716 1.00 63.81 99 PRO A O 1
ATOM 759 N N . MET A 1 100 ? 13.655 -11.934 12.979 1.00 64.56 100 MET A N 1
ATOM 760 C CA . MET A 1 100 ? 13.799 -10.576 12.424 1.00 64.56 100 MET A CA 1
ATOM 761 C C . MET A 1 100 ? 14.279 -9.558 13.468 1.00 64.56 100 MET A C 1
ATOM 763 O O . MET A 1 100 ? 14.674 -8.439 13.127 1.00 64.56 100 MET A O 1
ATOM 767 N N . ALA A 1 101 ? 14.249 -9.938 14.744 1.00 58.38 101 ALA A N 1
ATOM 768 C CA . ALA A 1 101 ? 14.810 -9.160 15.832 1.00 58.38 101 ALA A CA 1
ATOM 769 C C . ALA A 1 101 ? 16.343 -9.104 15.695 1.00 58.38 101 ALA A C 1
ATOM 771 O O . ALA A 1 101 ? 17.063 -10.022 16.065 1.00 58.38 101 ALA A O 1
ATOM 772 N N . SER A 1 102 ? 16.869 -8.008 15.149 1.00 60.56 102 SER A N 1
ATOM 773 C CA . SER A 1 102 ? 18.301 -7.708 15.216 1.00 60.56 102 SER A CA 1
ATOM 774 C C . SER A 1 102 ? 18.617 -6.880 16.466 1.00 60.56 102 SER A C 1
ATOM 776 O O . SER A 1 102 ? 17.742 -6.233 17.046 1.00 60.56 102 SER A O 1
ATOM 778 N N . PHE A 1 103 ? 19.891 -6.832 16.872 1.00 51.69 103 PHE A N 1
ATOM 779 C CA . PHE A 1 103 ? 20.347 -5.960 17.967 1.00 51.69 103 PHE A CA 1
ATOM 780 C C . PHE A 1 103 ? 19.945 -4.482 17.758 1.00 51.69 103 PHE A C 1
ATOM 782 O O . PHE A 1 103 ? 19.714 -3.763 18.730 1.00 51.69 103 PHE A O 1
ATOM 789 N N . PHE A 1 104 ? 19.795 -4.055 16.498 1.00 51.84 104 PHE A N 1
ATOM 790 C CA . PHE A 1 104 ? 19.400 -2.704 16.083 1.00 51.84 104 PHE A CA 1
ATOM 791 C C . PHE A 1 104 ? 17.876 -2.512 15.939 1.00 51.84 104 PHE A C 1
ATOM 793 O O . PHE A 1 104 ? 17.421 -1.414 15.624 1.00 51.84 104 PHE A O 1
ATOM 800 N N . ASN A 1 105 ? 17.078 -3.555 16.186 1.00 60.03 105 ASN A N 1
ATOM 801 C CA . ASN A 1 105 ? 15.646 -3.615 15.886 1.00 60.03 105 ASN A CA 1
ATOM 802 C C . ASN A 1 105 ? 14.765 -3.815 17.138 1.00 60.03 105 ASN A C 1
ATOM 804 O O . ASN A 1 105 ? 13.748 -4.503 17.120 1.00 60.03 105 ASN A O 1
ATOM 808 N N . LYS A 1 106 ? 15.164 -3.209 18.264 1.00 58.72 106 LYS A N 1
ATOM 809 C CA . LYS A 1 106 ? 14.372 -3.194 19.511 1.00 58.72 106 LYS A CA 1
ATOM 810 C C . LYS A 1 106 ? 13.332 -2.070 19.562 1.00 58.72 106 LYS A C 1
ATOM 812 O O . LYS A 1 106 ? 12.684 -1.895 20.591 1.00 58.72 106 LYS A O 1
ATOM 817 N N . GLN A 1 107 ? 13.211 -1.263 18.506 1.00 68.25 107 GLN A N 1
ATOM 818 C CA . GLN A 1 107 ? 12.262 -0.156 18.509 1.00 68.25 107 GLN A CA 1
ATOM 819 C C . GLN A 1 107 ? 10.834 -0.682 18.433 1.00 68.25 107 GLN A C 1
ATOM 821 O O . GLN A 1 107 ? 10.495 -1.535 17.615 1.00 68.25 107 GLN A O 1
ATOM 826 N N . GLU A 1 108 ? 9.998 -0.151 19.316 1.00 83.12 108 GLU A N 1
ATOM 827 C CA . GLU A 1 108 ? 8.574 -0.406 19.264 1.00 83.12 108 GLU A CA 1
ATOM 828 C C . GLU A 1 108 ? 7.941 0.354 18.097 1.00 83.12 108 GLU A C 1
ATOM 830 O O . GLU A 1 108 ? 8.188 1.548 17.915 1.00 83.12 108 GLU A O 1
ATOM 835 N N . TYR A 1 109 ? 7.056 -0.309 17.366 1.00 85.12 109 TYR A N 1
ATOM 836 C CA . TYR A 1 109 ? 6.224 0.303 16.341 1.00 85.12 109 TYR A CA 1
ATOM 837 C C . TYR A 1 109 ? 4.744 0.195 16.713 1.00 85.12 109 TYR A C 1
ATOM 839 O O . TYR A 1 109 ? 4.337 -0.672 17.487 1.00 85.12 109 TYR A O 1
ATOM 847 N N . ASN A 1 110 ? 3.930 1.105 16.176 1.00 89.69 110 ASN A N 1
ATOM 848 C CA . ASN A 1 110 ? 2.480 1.034 16.341 1.00 89.69 110 ASN A CA 1
ATOM 849 C C . ASN A 1 110 ? 1.907 -0.049 15.426 1.00 89.69 110 ASN A C 1
ATOM 851 O O . ASN A 1 110 ? 2.322 -0.164 14.276 1.00 89.69 110 ASN A O 1
ATOM 855 N N . VAL A 1 111 ? 0.941 -0.809 15.931 1.00 92.81 111 VAL A N 1
ATOM 856 C CA . VAL A 1 111 ? 0.295 -1.894 15.182 1.00 92.81 111 VAL A CA 1
ATOM 857 C C . VAL A 1 111 ? -0.807 -1.344 14.279 1.00 92.81 111 VAL A C 1
ATOM 859 O O . VAL A 1 111 ? -1.594 -0.502 14.716 1.00 92.81 111 VAL A O 1
ATOM 862 N N . PHE A 1 112 ? -0.906 -1.861 13.056 1.00 94.44 112 PHE A N 1
ATOM 863 C CA . PHE A 1 112 ? -1.962 -1.525 12.099 1.00 94.44 112 PHE A CA 1
ATOM 864 C C . PHE A 1 112 ? -2.910 -2.706 11.838 1.00 94.44 112 PHE A C 1
ATOM 866 O O . PHE A 1 112 ? -2.543 -3.869 12.002 1.00 94.44 112 PHE A O 1
ATOM 873 N N . ASP A 1 113 ? -4.141 -2.425 11.411 1.00 96.06 113 ASP A N 1
ATOM 874 C CA . ASP A 1 113 ? -5.066 -3.434 10.875 1.00 96.06 113 ASP A CA 1
ATOM 875 C C . ASP A 1 113 ? -6.019 -2.811 9.844 1.00 96.06 113 ASP A C 1
ATOM 877 O O . ASP A 1 113 ? -6.165 -1.589 9.780 1.00 96.06 113 ASP A O 1
ATOM 881 N N . LEU A 1 114 ? -6.689 -3.662 9.068 1.00 95.88 114 LEU A N 1
ATOM 882 C CA . LEU A 1 114 ? -7.881 -3.273 8.322 1.00 95.88 114 LEU A CA 1
ATOM 883 C C . LEU A 1 114 ? -9.119 -3.556 9.173 1.00 95.88 114 LEU A C 1
ATOM 885 O O . LEU A 1 114 ? -9.191 -4.586 9.848 1.00 95.88 114 LEU A O 1
ATOM 889 N N . ILE A 1 115 ? -10.110 -2.675 9.107 1.00 93.00 115 ILE A N 1
ATOM 890 C CA . ILE A 1 115 ? -11.419 -2.861 9.740 1.00 93.00 115 ILE A CA 1
ATOM 891 C C . ILE A 1 115 ? -12.548 -2.699 8.728 1.00 93.00 115 ILE A C 1
ATOM 893 O O . ILE A 1 115 ? -12.391 -2.012 7.717 1.00 93.00 115 ILE A O 1
ATOM 897 N N . ASP A 1 116 ? -13.691 -3.323 9.007 1.00 91.06 116 ASP A N 1
ATOM 898 C CA . ASP A 1 116 ? -14.938 -3.049 8.293 1.00 91.06 116 ASP A CA 1
ATOM 899 C C . ASP A 1 116 ? -15.768 -1.962 8.998 1.00 91.06 116 ASP A C 1
ATOM 901 O O . ASP A 1 116 ? -15.399 -1.443 10.053 1.00 91.06 116 ASP A O 1
ATOM 905 N N . VAL A 1 117 ? -16.934 -1.650 8.426 1.00 86.19 117 VAL A N 1
ATOM 906 C CA . VAL A 1 117 ? -17.925 -0.709 8.987 1.00 86.19 117 VAL A CA 1
ATOM 907 C C . VAL A 1 117 ? -18.511 -1.128 10.340 1.00 86.19 117 VAL A C 1
ATOM 909 O O . VAL A 1 117 ? -19.267 -0.365 10.933 1.00 86.19 117 VAL A O 1
ATOM 912 N N . ASN A 1 118 ? -18.209 -2.331 10.825 1.00 86.06 118 ASN A N 1
ATOM 913 C CA . ASN A 1 118 ? -18.590 -2.821 12.148 1.00 86.06 118 ASN A CA 1
ATOM 914 C C . ASN A 1 118 ? -17.372 -2.953 13.075 1.00 86.06 118 ASN A C 1
ATOM 916 O O . ASN A 1 118 ? -17.462 -3.619 14.107 1.00 86.06 118 ASN A O 1
ATOM 920 N N . GLU A 1 119 ? -16.238 -2.354 12.698 1.00 85.75 119 GLU A N 1
ATOM 921 C CA . GLU A 1 119 ? -14.978 -2.360 13.448 1.00 85.75 119 GLU A CA 1
ATOM 922 C C . GLU A 1 119 ? -14.355 -3.755 13.596 1.00 85.75 119 GLU A C 1
ATOM 924 O O . GLU A 1 119 ? -13.466 -3.988 14.424 1.00 85.75 119 GLU A O 1
ATOM 929 N N . LYS A 1 120 ? -14.782 -4.712 12.764 1.00 92.00 120 LYS A N 1
ATOM 930 C CA . LYS A 1 120 ? -14.199 -6.047 12.755 1.00 92.00 120 LYS A CA 1
ATOM 931 C C . LYS A 1 120 ? -12.837 -5.995 12.075 1.00 92.00 120 LYS A C 1
ATOM 933 O O . LYS A 1 120 ? -12.733 -5.759 10.873 1.00 92.00 120 LYS A O 1
ATOM 938 N N . ARG A 1 121 ? -11.797 -6.286 12.853 1.00 93.81 121 ARG A N 1
ATOM 939 C CA . ARG A 1 121 ? -10.418 -6.436 12.377 1.00 93.81 121 ARG A CA 1
ATOM 940 C C . ARG A 1 121 ? -10.282 -7.609 11.409 1.00 93.81 121 ARG A C 1
ATOM 942 O O . ARG A 1 121 ? -10.804 -8.699 11.672 1.00 93.81 121 ARG A O 1
ATOM 949 N N . PHE A 1 122 ? -9.539 -7.403 10.326 1.00 96.00 122 PHE A N 1
ATOM 950 C CA . PHE A 1 122 ? -9.331 -8.408 9.284 1.00 96.00 122 PHE A CA 1
ATOM 951 C C . PHE A 1 122 ? -8.230 -9.386 9.672 1.00 96.00 122 PHE A C 1
ATOM 953 O O . PHE A 1 122 ? -8.409 -10.593 9.507 1.00 96.00 122 PHE A O 1
ATOM 960 N N . PHE A 1 123 ? -7.110 -8.886 10.197 1.00 95.62 123 PHE A N 1
ATOM 961 C CA . PHE A 1 123 ? -5.940 -9.721 10.465 1.00 95.62 123 PHE A CA 1
ATOM 962 C C . PHE A 1 123 ? -5.821 -10.136 11.928 1.00 95.62 123 PHE A C 1
ATOM 964 O O . PHE A 1 123 ? -5.345 -11.235 12.198 1.00 95.62 123 PHE A O 1
ATOM 971 N N . ASN A 1 124 ? -6.242 -9.285 12.871 1.00 94.44 124 ASN A N 1
ATOM 972 C CA . ASN A 1 124 ? -6.092 -9.526 14.314 1.00 94.44 124 ASN A CA 1
ATOM 973 C C . ASN A 1 124 ? -4.642 -9.846 14.730 1.00 94.44 124 ASN A C 1
ATOM 975 O O . ASN A 1 124 ? -4.407 -10.566 15.696 1.00 94.44 124 ASN A O 1
ATOM 979 N N . SER A 1 125 ? -3.668 -9.308 13.993 1.00 92.31 125 SER A N 1
ATOM 980 C CA . SER A 1 125 ? -2.244 -9.537 14.226 1.00 92.31 125 SER A CA 1
ATOM 981 C C . SER A 1 125 ? -1.614 -8.343 14.930 1.00 92.31 125 SER A C 1
ATOM 983 O O . SER A 1 125 ? -2.002 -7.199 14.702 1.00 92.31 125 SER A O 1
ATOM 985 N N . ASP A 1 126 ? -0.617 -8.619 15.763 1.00 91.25 126 ASP A N 1
ATOM 986 C CA . ASP A 1 126 ? 0.200 -7.598 16.419 1.00 91.25 126 ASP A CA 1
ATOM 987 C C . ASP A 1 126 ? 1.475 -7.268 15.639 1.00 91.25 126 ASP A C 1
ATOM 989 O O . ASP A 1 126 ? 2.217 -6.377 16.027 1.00 91.25 126 ASP A O 1
ATOM 993 N N . ARG A 1 127 ? 1.737 -7.989 14.543 1.00 89.94 127 ARG A N 1
ATOM 994 C CA . ARG A 1 127 ? 2.990 -7.885 13.779 1.00 89.94 127 ARG A CA 1
ATOM 995 C C . ARG A 1 127 ? 2.917 -6.943 12.583 1.00 89.94 127 ARG A C 1
ATOM 997 O O . ARG A 1 127 ? 3.911 -6.761 11.886 1.00 89.94 127 ARG A O 1
ATOM 1004 N N . ILE A 1 128 ? 1.738 -6.399 12.287 1.00 93.38 128 ILE A N 1
ATOM 1005 C CA . ILE A 1 128 ? 1.552 -5.533 11.123 1.00 93.38 128 ILE A CA 1
ATOM 1006 C C . ILE A 1 128 ? 2.037 -4.134 11.487 1.00 93.38 128 ILE A C 1
ATOM 1008 O O . ILE A 1 128 ? 1.402 -3.424 12.266 1.00 93.38 128 ILE A O 1
ATOM 1012 N N . ALA A 1 129 ? 3.181 -3.770 10.921 1.00 90.69 129 ALA A N 1
ATOM 1013 C CA . ALA A 1 129 ? 3.882 -2.520 11.176 1.00 90.69 129 ALA A CA 1
ATOM 1014 C C . ALA A 1 129 ? 3.485 -1.407 10.194 1.00 90.69 129 ALA A C 1
ATOM 1016 O O . ALA A 1 129 ? 3.674 -0.230 10.490 1.00 90.69 129 ALA A O 1
ATOM 1017 N N . LEU A 1 130 ? 2.937 -1.783 9.034 1.00 91.62 130 LEU A N 1
ATOM 1018 C CA . LEU A 1 130 ? 2.527 -0.869 7.973 1.00 91.62 130 LEU A CA 1
ATOM 1019 C C . LEU A 1 130 ? 1.319 -1.441 7.228 1.00 91.62 130 LEU A C 1
ATOM 1021 O O . LEU A 1 130 ? 1.309 -2.621 6.870 1.00 91.62 130 LEU A O 1
ATOM 1025 N N . ILE A 1 131 ? 0.340 -0.585 6.943 1.00 94.00 131 ILE A N 1
ATOM 1026 C CA . ILE A 1 131 ? -0.665 -0.820 5.908 1.00 94.00 131 ILE A CA 1
ATOM 1027 C C . ILE A 1 131 ? -0.795 0.457 5.088 1.00 94.00 131 ILE A C 1
ATOM 1029 O O . ILE A 1 131 ? -1.009 1.522 5.660 1.00 94.00 131 ILE A O 1
ATOM 1033 N N . GLU A 1 132 ? -0.714 0.336 3.768 1.00 91.81 132 GLU A N 1
ATOM 1034 C CA . GLU A 1 132 ? -0.978 1.435 2.838 1.00 91.81 132 GLU A CA 1
ATOM 1035 C C . GLU A 1 132 ? -1.876 0.947 1.701 1.00 91.81 132 GLU A C 1
ATOM 1037 O O . GLU A 1 132 ? -1.803 -0.215 1.280 1.00 91.81 132 GLU A O 1
ATOM 1042 N N . HIS A 1 133 ? -2.777 1.808 1.233 1.00 92.38 133 HIS A N 1
ATOM 1043 C CA . HIS A 1 133 ? -3.634 1.481 0.101 1.00 92.38 133 HIS A CA 1
ATOM 1044 C C . HIS A 1 133 ? -2.817 1.511 -1.187 1.00 92.38 133 HIS A C 1
ATOM 1046 O O . HIS A 1 133 ? -2.152 2.494 -1.476 1.00 92.38 133 HIS A O 1
ATOM 1052 N N . PHE A 1 134 ? -2.841 0.410 -1.940 1.00 93.19 134 PHE A N 1
ATOM 1053 C CA . PHE A 1 134 ? -2.095 0.302 -3.187 1.00 93.19 134 PHE A CA 1
ATOM 1054 C C . PHE A 1 134 ? -2.916 0.841 -4.356 1.00 93.19 134 PHE A C 1
ATOM 1056 O O . PHE A 1 134 ? -2.575 1.842 -4.967 1.00 93.19 134 PHE A O 1
ATOM 1063 N N . TYR A 1 135 ? -4.010 0.156 -4.679 1.00 91.31 135 TYR A N 1
ATOM 1064 C CA . TYR A 1 135 ? -4.967 0.580 -5.693 1.00 91.31 135 TYR A CA 1
ATOM 1065 C C . TYR A 1 135 ? -6.205 -0.306 -5.616 1.00 91.31 135 TYR A C 1
ATOM 1067 O O . TYR A 1 135 ? -6.090 -1.529 -5.465 1.00 91.31 135 TYR A O 1
ATOM 1075 N N . GLY A 1 136 ? -7.401 0.263 -5.778 1.00 89.75 136 GLY A N 1
ATOM 1076 C CA . GLY A 1 136 ? -8.621 -0.543 -5.823 1.00 89.75 136 GLY A CA 1
ATOM 1077 C C . GLY A 1 136 ? -8.781 -1.375 -4.545 1.00 89.75 136 GLY A C 1
ATOM 1078 O O . GLY A 1 136 ? -8.756 -0.850 -3.442 1.00 89.75 136 GLY A O 1
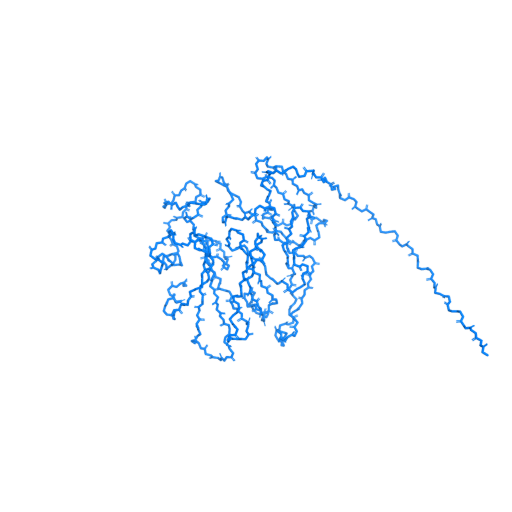ATOM 1079 N N . ASN A 1 137 ? -8.882 -2.700 -4.672 1.00 93.50 137 ASN A N 1
ATOM 1080 C CA . ASN A 1 137 ? -9.001 -3.602 -3.517 1.00 93.50 137 ASN A CA 1
ATOM 1081 C C . ASN A 1 137 ? -7.654 -4.055 -2.922 1.00 93.50 137 ASN A C 1
ATOM 1083 O O . ASN A 1 137 ? -7.658 -4.904 -2.030 1.00 93.50 137 ASN A O 1
ATOM 1087 N N . TRP A 1 138 ? -6.523 -3.564 -3.429 1.00 95.69 138 TRP A N 1
ATOM 1088 C CA . TRP A 1 138 ? -5.190 -3.999 -3.021 1.00 95.69 138 TRP A CA 1
ATOM 1089 C C . TRP A 1 138 ? -4.573 -3.069 -1.977 1.00 95.69 138 TRP A C 1
ATOM 1091 O O . TRP A 1 138 ? -4.659 -1.848 -2.086 1.00 95.69 138 TRP A O 1
ATOM 1101 N N . PHE A 1 139 ? -3.901 -3.666 -0.997 1.00 95.81 139 PHE A N 1
ATOM 1102 C CA . PHE A 1 139 ? -3.182 -2.986 0.078 1.00 95.81 139 PHE A CA 1
ATOM 1103 C C . PHE A 1 139 ? -1.790 -3.586 0.231 1.00 95.81 139 PHE A C 1
ATOM 1105 O O . PHE A 1 139 ? -1.635 -4.805 0.139 1.00 95.81 139 PHE A O 1
ATOM 1112 N N . VAL A 1 140 ? -0.793 -2.756 0.514 1.00 95.25 140 VAL A N 1
ATOM 1113 C CA . VAL A 1 140 ? 0.516 -3.223 0.976 1.00 95.25 140 VAL A CA 1
ATOM 1114 C C . VAL A 1 140 ? 0.427 -3.485 2.471 1.00 95.25 140 VAL A C 1
ATOM 1116 O O . VAL A 1 140 ? 0.007 -2.614 3.225 1.00 95.25 140 VAL A O 1
ATOM 1119 N N . ILE A 1 141 ? 0.824 -4.683 2.895 1.00 95.25 141 ILE A N 1
ATOM 1120 C CA . ILE A 1 141 ? 0.887 -5.109 4.294 1.00 95.25 141 ILE A CA 1
ATOM 1121 C C . ILE A 1 141 ? 2.347 -5.392 4.636 1.00 95.25 141 ILE A C 1
ATOM 1123 O O . ILE A 1 141 ? 2.940 -6.328 4.095 1.00 95.25 141 ILE A O 1
ATOM 1127 N N . GLY A 1 142 ? 2.917 -4.589 5.530 1.00 91.69 142 GLY A N 1
ATOM 1128 C CA . GLY A 1 142 ? 4.270 -4.753 6.050 1.00 91.69 142 GLY A CA 1
ATOM 1129 C C . GLY A 1 142 ? 4.272 -5.383 7.438 1.00 91.69 142 GLY A C 1
ATOM 1130 O O . GLY A 1 142 ? 3.565 -4.918 8.334 1.00 91.69 142 GLY A O 1
ATOM 1131 N N . TYR A 1 143 ? 5.083 -6.420 7.626 1.00 88.44 143 TYR A N 1
ATOM 1132 C CA . TYR A 1 143 ? 5.248 -7.120 8.898 1.00 88.44 143 TYR A CA 1
ATOM 1133 C C . TYR A 1 143 ? 6.629 -6.855 9.466 1.00 88.44 143 TYR A C 1
ATOM 1135 O O . TYR A 1 143 ? 7.608 -7.149 8.781 1.00 88.44 143 TYR A O 1
ATOM 1143 N N . ASP A 1 144 ? 6.666 -6.386 10.717 1.00 85.50 144 ASP A N 1
ATOM 1144 C CA . ASP A 1 144 ? 7.866 -6.029 11.480 1.00 85.50 144 ASP A CA 1
ATOM 1145 C C . ASP A 1 144 ? 8.814 -5.063 10.737 1.00 85.50 144 ASP A C 1
ATOM 1147 O O . ASP A 1 144 ? 9.287 -5.335 9.639 1.00 85.50 144 ASP A O 1
ATOM 1151 N N . PHE A 1 145 ? 9.192 -3.934 11.336 1.00 80.75 145 PHE A N 1
ATOM 1152 C CA . PHE A 1 145 ? 10.351 -3.208 10.797 1.00 80.75 145 PHE A CA 1
ATOM 1153 C C . PHE A 1 145 ? 11.619 -4.043 11.006 1.00 80.75 145 PHE A C 1
ATOM 1155 O O . PHE A 1 145 ? 11.683 -4.795 11.971 1.00 80.75 145 PHE A O 1
ATOM 1162 N N . TYR A 1 146 ? 12.594 -3.968 10.094 1.00 69.44 146 TYR A N 1
ATOM 1163 C CA . TYR A 1 146 ? 13.853 -4.733 10.166 1.00 69.44 146 TYR A CA 1
ATOM 1164 C C . TYR A 1 146 ? 15.023 -3.921 10.763 1.00 69.44 146 TYR A C 1
ATOM 1166 O O . TYR A 1 146 ? 16.000 -4.487 11.258 1.00 69.44 146 TYR A O 1
ATOM 1174 N N . ASP A 1 147 ? 14.936 -2.588 10.745 1.00 66.44 147 ASP A N 1
ATOM 1175 C CA . ASP A 1 147 ? 16.005 -1.672 11.156 1.00 66.44 147 ASP A CA 1
ATOM 1176 C C . ASP A 1 147 ? 15.397 -0.355 11.666 1.00 66.44 147 ASP A C 1
ATOM 1178 O O . ASP A 1 147 ? 14.669 0.322 10.938 1.00 66.44 147 ASP A O 1
ATOM 1182 N N . GLY A 1 148 ? 15.697 0.018 12.916 1.00 54.16 148 GLY A N 1
ATOM 1183 C CA . GLY A 1 148 ? 15.123 1.198 13.577 1.00 54.16 148 GLY A CA 1
ATOM 1184 C C . GLY A 1 148 ? 15.547 2.547 12.984 1.00 54.16 148 GLY A C 1
ATOM 1185 O O . GLY A 1 148 ? 15.071 3.586 13.438 1.00 54.16 148 GLY A O 1
ATOM 1186 N N . SER A 1 149 ? 16.447 2.558 11.996 1.00 55.81 149 SER A N 1
ATOM 1187 C CA . SER A 1 149 ? 16.881 3.783 11.317 1.00 55.81 149 SER A CA 1
ATOM 1188 C C . SER A 1 149 ? 16.020 4.171 10.108 1.00 55.81 149 SER A C 1
ATOM 1190 O O . SER A 1 149 ? 16.043 5.336 9.713 1.00 55.81 149 SER A O 1
ATOM 1192 N N . TYR A 1 150 ? 15.220 3.251 9.549 1.00 59.56 150 TYR A N 1
ATOM 1193 C CA . TYR A 1 150 ? 14.449 3.513 8.330 1.00 59.56 150 TYR A CA 1
ATOM 1194 C C . TYR A 1 150 ? 13.061 2.846 8.358 1.00 59.56 150 TYR A C 1
ATOM 1196 O O . TYR A 1 150 ? 12.940 1.633 8.193 1.00 59.56 150 TYR A O 1
ATOM 1204 N N . GLN A 1 151 ? 11.996 3.650 8.494 1.00 66.69 151 GLN A N 1
ATOM 1205 C CA . GLN A 1 151 ? 10.582 3.215 8.557 1.00 66.69 151 GLN A CA 1
ATOM 1206 C C . GLN A 1 151 ? 10.016 2.649 7.235 1.00 66.69 151 GLN A C 1
ATOM 1208 O O . GLN A 1 151 ? 8.807 2.587 7.038 1.00 66.69 151 GLN A O 1
ATOM 1213 N N . ASN A 1 152 ? 10.877 2.226 6.317 1.00 73.38 152 ASN A N 1
ATOM 1214 C CA . ASN A 1 152 ? 10.522 1.602 5.046 1.00 73.38 152 ASN A CA 1
ATOM 1215 C C . ASN A 1 152 ? 11.160 0.221 4.851 1.00 73.38 152 ASN A C 1
ATOM 1217 O O . ASN A 1 152 ? 10.870 -0.434 3.851 1.00 73.38 152 ASN A O 1
ATOM 1221 N N . LYS A 1 153 ? 12.014 -0.231 5.781 1.00 81.81 153 LYS A N 1
ATOM 1222 C CA . LYS A 1 153 ? 12.610 -1.570 5.755 1.00 81.81 153 LYS A CA 1
ATOM 1223 C C . LYS A 1 153 ? 11.767 -2.544 6.566 1.00 81.81 153 LYS A C 1
ATOM 1225 O O . LYS A 1 153 ? 11.740 -2.476 7.794 1.00 81.81 153 LYS A O 1
ATOM 1230 N N . LEU A 1 154 ? 11.109 -3.465 5.880 1.00 83.44 154 LEU A N 1
ATOM 1231 C CA . LEU A 1 154 ? 10.171 -4.428 6.443 1.00 83.44 154 LEU A CA 1
ATOM 1232 C C . LEU A 1 154 ? 10.779 -5.828 6.431 1.00 83.44 154 LEU A C 1
ATOM 1234 O O . LEU A 1 154 ? 11.395 -6.230 5.445 1.00 83.44 154 LEU A O 1
ATOM 1238 N N . GLY A 1 155 ? 10.578 -6.576 7.513 1.00 78.31 155 GLY A N 1
ATOM 1239 C CA . GLY A 1 155 ? 11.020 -7.961 7.644 1.00 78.31 155 GLY A CA 1
ATOM 1240 C C . GLY A 1 155 ? 10.256 -8.911 6.727 1.00 78.31 155 GLY A C 1
ATOM 1241 O O . GLY A 1 155 ? 10.811 -9.928 6.329 1.00 78.31 155 GLY A O 1
ATOM 1242 N N . GLN A 1 156 ? 9.003 -8.582 6.392 1.00 85.12 156 GLN A N 1
ATOM 1243 C CA . GLN A 1 156 ? 8.233 -9.165 5.289 1.00 85.12 156 GLN A CA 1
ATOM 1244 C C . GLN A 1 156 ? 7.239 -8.132 4.752 1.00 85.12 156 GLN A C 1
ATOM 1246 O O . GLN A 1 156 ? 6.735 -7.297 5.503 1.00 85.12 156 GLN A O 1
ATOM 1251 N N . ALA A 1 157 ? 6.875 -8.235 3.476 1.00 90.00 157 ALA A N 1
ATOM 1252 C CA . ALA A 1 157 ? 5.779 -7.456 2.917 1.00 90.00 157 ALA A CA 1
ATOM 1253 C C . ALA A 1 157 ? 4.970 -8.268 1.904 1.00 90.00 157 ALA A C 1
ATOM 1255 O O . ALA A 1 157 ? 5.493 -9.158 1.220 1.00 90.00 157 ALA A O 1
ATOM 1256 N N . LYS A 1 158 ? 3.679 -7.956 1.816 1.00 94.19 158 LYS A N 1
ATOM 1257 C CA . LYS A 1 158 ? 2.730 -8.595 0.901 1.00 94.19 158 LYS A CA 1
ATOM 1258 C C . LYS A 1 158 ? 1.808 -7.552 0.285 1.00 94.19 158 LYS A C 1
ATOM 1260 O O . LYS A 1 158 ? 1.464 -6.574 0.940 1.00 94.19 158 LYS A O 1
ATOM 1265 N N . LEU A 1 159 ? 1.329 -7.817 -0.924 1.00 96.38 159 LEU A N 1
ATOM 1266 C CA . LEU A 1 159 ? 0.107 -7.203 -1.437 1.00 96.38 159 LEU A CA 1
ATOM 1267 C C . LEU A 1 159 ? -1.083 -8.083 -1.046 1.00 96.38 159 LEU A C 1
ATOM 1269 O O . LEU A 1 159 ? -1.068 -9.291 -1.279 1.00 96.38 159 LEU A O 1
ATOM 1273 N N . TYR A 1 160 ? -2.109 -7.489 -0.450 1.00 97.62 160 TYR A N 1
ATOM 1274 C CA . TYR A 1 160 ? -3.328 -8.160 -0.015 1.00 97.62 160 TYR A CA 1
ATOM 1275 C C . TYR A 1 160 ? -4.545 -7.583 -0.728 1.00 97.62 160 TYR A C 1
ATOM 1277 O O . TYR A 1 160 ? -4.775 -6.376 -0.688 1.00 97.62 160 TYR A O 1
ATOM 1285 N N . ASN A 1 161 ? -5.354 -8.447 -1.337 1.00 97.00 161 ASN A N 1
ATOM 1286 C CA . ASN A 1 161 ? -6.625 -8.055 -1.925 1.00 97.00 161 ASN A CA 1
ATOM 1287 C C . ASN A 1 161 ? -7.761 -8.251 -0.916 1.00 97.00 161 ASN A C 1
ATOM 1289 O O . ASN A 1 161 ? -8.109 -9.376 -0.556 1.00 97.00 161 ASN A O 1
ATOM 1293 N N . VAL A 1 162 ? -8.397 -7.163 -0.493 1.00 95.50 162 VAL A N 1
ATOM 1294 C CA . VAL A 1 162 ? -9.439 -7.197 0.540 1.00 95.50 162 VAL A CA 1
ATOM 1295 C C . VAL A 1 162 ? -10.718 -7.912 0.092 1.00 95.50 162 VAL A C 1
ATOM 1297 O O . VAL A 1 162 ? -11.417 -8.497 0.927 1.00 95.50 162 VAL A O 1
ATOM 1300 N N . LYS A 1 163 ? -11.004 -7.908 -1.216 1.00 93.81 163 LYS A N 1
ATOM 1301 C CA . LYS A 1 163 ? -12.193 -8.523 -1.817 1.00 93.81 163 LYS A CA 1
ATOM 1302 C C . LYS A 1 163 ? -12.003 -10.024 -2.014 1.00 93.81 163 LYS A C 1
ATOM 1304 O O . LYS A 1 163 ? -12.867 -10.798 -1.617 1.00 93.81 163 LYS A O 1
ATOM 1309 N N . THR A 1 164 ? -10.883 -10.437 -2.604 1.00 95.62 164 THR A N 1
ATOM 1310 C CA . THR A 1 164 ? -10.611 -11.853 -2.917 1.00 95.62 164 THR A CA 1
ATOM 1311 C C . THR A 1 164 ? -9.869 -12.591 -1.807 1.00 95.62 164 THR A C 1
ATOM 1313 O O . THR A 1 164 ? -9.772 -13.813 -1.858 1.00 95.62 164 THR A O 1
ATOM 1316 N N . LYS A 1 165 ? -9.350 -11.871 -0.803 1.00 95.19 165 LYS A N 1
ATOM 1317 C CA . LYS A 1 165 ? -8.495 -12.392 0.281 1.00 95.19 165 LYS A CA 1
ATOM 1318 C C . LYS A 1 165 ? -7.157 -12.967 -0.200 1.00 95.19 165 LYS A C 1
ATOM 1320 O O . LYS A 1 165 ? -6.481 -13.658 0.558 1.00 95.19 165 LYS A O 1
ATOM 1325 N N . GLN A 1 166 ? -6.768 -12.678 -1.441 1.00 96.44 166 GLN A N 1
ATOM 1326 C CA . GLN A 1 166 ? -5.511 -13.131 -2.026 1.00 96.44 166 GLN A CA 1
ATOM 1327 C C . GLN A 1 166 ? -4.317 -12.365 -1.448 1.00 96.44 166 GLN A C 1
ATOM 1329 O O . GLN A 1 166 ? -4.395 -11.154 -1.246 1.00 96.44 166 GLN A O 1
ATOM 1334 N N . PHE A 1 167 ? -3.199 -13.070 -1.263 1.00 95.19 167 PHE A N 1
ATOM 1335 C CA . PHE A 1 167 ? -1.895 -12.478 -0.978 1.00 95.19 167 PHE A CA 1
ATOM 1336 C C . PHE A 1 167 ? -0.930 -12.690 -2.145 1.00 95.19 167 PHE A C 1
ATOM 1338 O O . PHE A 1 167 ? -0.937 -13.748 -2.776 1.00 95.19 167 PHE A O 1
ATOM 1345 N N . ILE A 1 168 ? -0.074 -11.702 -2.382 1.00 94.75 168 ILE A N 1
ATOM 1346 C CA . ILE A 1 168 ? 1.105 -11.797 -3.241 1.00 94.75 168 ILE A CA 1
ATOM 1347 C C . ILE A 1 168 ? 2.303 -11.425 -2.376 1.00 94.75 168 ILE A C 1
ATOM 1349 O O . ILE A 1 168 ? 2.351 -10.328 -1.819 1.00 94.75 168 ILE A O 1
ATOM 1353 N N . ASP A 1 169 ? 3.246 -12.352 -2.238 1.00 91.44 169 ASP A N 1
ATOM 1354 C CA . ASP A 1 169 ? 4.512 -12.075 -1.568 1.00 91.44 169 ASP A CA 1
ATOM 1355 C C . ASP A 1 169 ? 5.309 -11.097 -2.432 1.00 91.44 169 ASP A C 1
ATOM 1357 O O . ASP A 1 169 ? 5.596 -11.394 -3.589 1.00 91.44 169 ASP A O 1
ATOM 1361 N N . ILE A 1 170 ? 5.640 -9.934 -1.868 1.00 88.38 170 ILE A N 1
ATOM 1362 C CA . ILE A 1 170 ? 6.555 -8.971 -2.499 1.00 88.38 170 ILE A CA 1
ATOM 1363 C C . ILE A 1 170 ? 7.917 -8.956 -1.794 1.00 88.38 170 ILE A C 1
ATOM 1365 O O . ILE A 1 170 ? 8.853 -8.318 -2.258 1.00 88.38 170 ILE A O 1
ATOM 1369 N N . ALA A 1 171 ? 8.044 -9.698 -0.689 1.00 78.06 171 ALA A N 1
ATOM 1370 C CA . ALA A 1 171 ? 9.327 -10.102 -0.142 1.00 78.06 171 ALA A CA 1
ATOM 1371 C C . ALA A 1 171 ? 9.933 -11.222 -0.994 1.00 78.06 171 ALA A C 1
ATOM 1373 O O . ALA A 1 171 ? 9.366 -12.307 -1.131 1.00 78.06 171 ALA A O 1
ATOM 1374 N N . GLU A 1 172 ? 11.097 -10.948 -1.569 1.00 69.88 172 GLU A N 1
ATOM 1375 C CA . GLU A 1 172 ? 11.795 -11.877 -2.447 1.00 69.88 172 GLU A CA 1
ATOM 1376 C C . GLU A 1 172 ? 12.543 -12.931 -1.615 1.00 69.88 172 GLU A C 1
ATOM 1378 O O . GLU A 1 172 ? 13.467 -12.614 -0.862 1.00 69.88 172 GLU A O 1
ATOM 1383 N N . LYS A 1 173 ? 12.129 -14.197 -1.752 1.00 62.00 173 LYS A N 1
ATOM 1384 C CA . LYS A 1 173 ? 12.610 -15.328 -0.934 1.00 62.00 173 LYS A CA 1
ATOM 1385 C C . LYS A 1 173 ? 14.088 -15.658 -1.128 1.00 62.00 173 LYS A C 1
ATOM 1387 O O . LYS A 1 173 ? 14.700 -16.216 -0.224 1.00 62.00 173 LYS A O 1
ATOM 1392 N N . ASP A 1 174 ? 14.652 -15.292 -2.277 1.00 60.50 174 ASP A N 1
ATOM 1393 C CA . ASP A 1 174 ? 16.080 -15.467 -2.577 1.00 60.50 174 ASP A CA 1
ATOM 1394 C C . ASP A 1 174 ? 16.976 -14.476 -1.804 1.00 60.50 174 ASP A C 1
ATOM 1396 O O . ASP A 1 174 ? 18.205 -14.509 -1.898 1.00 60.50 174 ASP A O 1
ATOM 1400 N N . TYR A 1 175 ? 16.365 -13.600 -1.005 1.00 59.59 175 TYR A N 1
ATOM 1401 C CA . TYR A 1 175 ? 17.024 -12.626 -0.147 1.00 59.59 175 TYR A CA 1
ATOM 1402 C C . TYR A 1 175 ? 16.684 -12.888 1.327 1.00 59.59 175 TYR A C 1
ATOM 1404 O O . TYR A 1 175 ? 16.056 -13.885 1.673 1.00 59.59 175 TYR A O 1
ATOM 1412 N N . ASN A 1 176 ? 17.073 -11.992 2.239 1.00 67.50 176 ASN A N 1
ATOM 1413 C CA . ASN A 1 176 ? 16.815 -12.152 3.680 1.00 67.50 176 ASN A CA 1
ATOM 1414 C C . ASN A 1 176 ? 15.314 -12.079 4.066 1.00 67.50 176 ASN A C 1
ATOM 1416 O O . ASN A 1 176 ? 15.001 -11.893 5.237 1.00 67.50 176 ASN A O 1
ATOM 1420 N N . ASN A 1 177 ? 14.386 -12.173 3.103 1.00 72.62 177 ASN A N 1
ATOM 1421 C CA . ASN A 1 177 ? 12.960 -11.832 3.197 1.00 72.62 177 ASN A CA 1
ATOM 1422 C C . ASN A 1 177 ? 12.672 -10.370 3.578 1.00 72.62 177 ASN A C 1
ATOM 1424 O O . ASN A 1 177 ? 11.516 -9.977 3.683 1.00 72.62 177 ASN A O 1
ATOM 1428 N N . VAL A 1 178 ? 13.716 -9.551 3.701 1.00 78.25 178 VAL A N 1
ATOM 1429 C CA . VAL A 1 178 ? 13.629 -8.130 4.023 1.00 78.25 178 VAL A CA 1
ATOM 1430 C C . VAL A 1 178 ? 13.490 -7.317 2.746 1.00 78.25 178 VAL A C 1
ATOM 1432 O O . VAL A 1 178 ? 14.256 -7.499 1.795 1.00 78.25 178 VAL A O 1
ATOM 1435 N N . VAL A 1 179 ? 12.573 -6.358 2.759 1.00 82.12 179 VAL A N 1
ATOM 1436 C CA . VAL A 1 179 ? 12.393 -5.397 1.669 1.00 82.12 179 VAL A CA 1
ATOM 1437 C C . VAL A 1 179 ? 12.509 -3.976 2.176 1.00 82.12 179 VAL A C 1
ATOM 1439 O O . VAL A 1 179 ? 12.075 -3.669 3.281 1.00 82.12 179 VAL A O 1
ATOM 1442 N N . SER A 1 180 ? 13.072 -3.103 1.355 1.00 84.81 180 SER A N 1
ATOM 1443 C CA . SER A 1 180 ? 12.954 -1.662 1.508 1.00 84.81 180 SER A CA 1
ATOM 1444 C C . SER A 1 180 ? 11.939 -1.158 0.491 1.00 84.81 180 SER A C 1
ATOM 1446 O O . SER A 1 180 ? 12.039 -1.470 -0.694 1.00 84.81 180 SER A O 1
ATOM 1448 N N . LEU A 1 181 ? 10.963 -0.381 0.946 1.00 84.62 181 LEU A N 1
ATOM 1449 C CA . LEU A 1 181 ? 10.024 0.299 0.059 1.00 84.62 181 LEU A CA 1
ATOM 1450 C C . LEU A 1 181 ? 10.610 1.656 -0.343 1.00 84.62 181 LEU A C 1
ATOM 1452 O O . LEU A 1 181 ? 11.112 2.399 0.507 1.00 84.62 181 LEU A O 1
ATOM 1456 N N . GLY A 1 182 ? 10.602 1.971 -1.636 1.00 75.19 182 GLY A N 1
ATOM 1457 C CA . GLY A 1 182 ? 11.090 3.263 -2.118 1.00 75.19 182 GLY A CA 1
ATOM 1458 C C . GLY A 1 182 ? 10.130 4.390 -1.735 1.00 75.19 182 GLY A C 1
ATOM 1459 O O . GLY A 1 182 ? 8.939 4.294 -2.007 1.00 75.19 182 GLY A O 1
ATOM 1460 N N . TYR A 1 183 ? 10.640 5.452 -1.105 1.00 75.06 183 TYR A N 1
ATOM 1461 C CA . TYR A 1 183 ? 9.875 6.680 -0.888 1.00 75.06 183 TYR A CA 1
ATOM 1462 C C . TYR A 1 183 ? 9.983 7.571 -2.115 1.00 75.06 183 TYR A C 1
ATOM 1464 O O . TYR A 1 183 ? 11.093 7.939 -2.505 1.00 75.06 183 TYR A O 1
ATOM 1472 N N . TYR A 1 184 ? 8.840 7.973 -2.659 1.00 71.94 184 TYR A N 1
ATOM 1473 C CA . TYR A 1 184 ? 8.800 8.893 -3.784 1.00 71.94 184 TYR A CA 1
ATOM 1474 C C . TYR A 1 184 ? 7.983 10.120 -3.418 1.00 71.94 184 TYR A C 1
ATOM 1476 O O . TYR A 1 184 ? 6.839 10.028 -2.973 1.00 71.94 184 TYR A O 1
ATOM 1484 N N . GLY A 1 185 ? 8.617 11.282 -3.577 1.00 62.69 185 GLY A N 1
ATOM 1485 C CA . GLY A 1 185 ? 7.928 12.558 -3.545 1.00 62.69 185 GLY A CA 1
ATOM 1486 C C . GLY A 1 185 ? 7.171 12.716 -4.854 1.00 62.69 185 GLY A C 1
ATOM 1487 O O . GLY A 1 185 ? 7.773 12.825 -5.919 1.00 62.69 185 GLY A O 1
ATOM 1488 N N . PHE A 1 186 ? 5.853 12.718 -4.771 1.00 63.97 186 PHE A N 1
ATOM 1489 C CA . PHE A 1 186 ? 4.963 12.771 -5.906 1.00 63.97 186 PHE A CA 1
ATOM 1490 C C . PHE A 1 186 ? 3.997 13.944 -5.736 1.00 63.97 186 PHE A C 1
ATOM 1492 O O . PHE A 1 186 ? 3.111 13.923 -4.886 1.00 63.97 186 PHE A O 1
ATOM 1499 N N . HIS A 1 187 ? 4.199 15.005 -6.527 1.00 66.88 187 HIS A N 1
ATOM 1500 C CA . HIS A 1 187 ? 3.331 16.196 -6.570 1.00 66.88 187 HIS A CA 1
ATOM 1501 C C . HIS A 1 187 ? 2.994 16.775 -5.181 1.00 66.88 187 HIS A C 1
ATOM 1503 O O . HIS A 1 187 ? 1.876 17.207 -4.916 1.00 66.88 187 HIS A O 1
ATOM 1509 N N . GLY A 1 188 ? 3.989 16.788 -4.286 1.00 60.62 188 GLY A N 1
ATOM 1510 C CA . GLY A 1 188 ? 3.873 17.312 -2.919 1.00 60.62 188 GLY A CA 1
ATOM 1511 C C . GLY A 1 188 ? 3.448 16.291 -1.856 1.00 60.62 188 GLY A C 1
ATOM 1512 O O . GLY A 1 188 ? 3.410 16.646 -0.681 1.00 60.62 188 GLY A O 1
ATOM 1513 N N . ILE A 1 189 ? 3.178 15.039 -2.237 1.00 65.56 189 ILE A N 1
ATOM 1514 C CA . ILE A 1 189 ? 2.840 13.926 -1.339 1.00 65.56 189 ILE A CA 1
ATOM 1515 C C . ILE A 1 189 ? 3.998 12.927 -1.337 1.00 65.56 189 ILE A C 1
ATOM 1517 O O . ILE A 1 189 ? 4.512 12.573 -2.391 1.00 65.56 189 ILE A O 1
ATOM 1521 N N . TH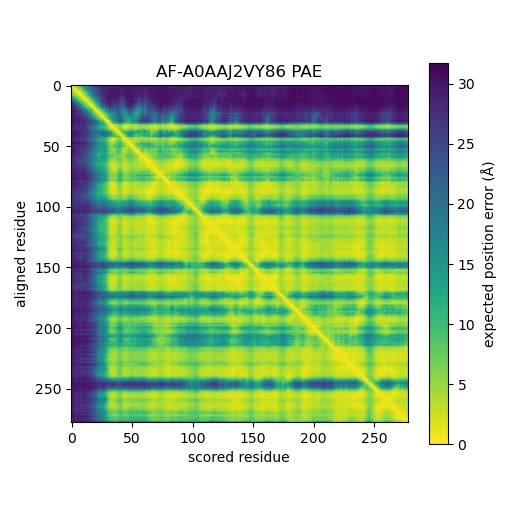R A 1 190 ? 4.415 12.453 -0.167 1.00 68.75 190 THR A N 1
ATOM 1522 C CA . THR A 1 190 ? 5.433 11.399 -0.055 1.00 68.75 190 THR A CA 1
ATOM 1523 C C . THR A 1 190 ? 4.748 10.088 0.311 1.00 68.75 190 THR A C 1
ATOM 1525 O O . THR A 1 190 ? 4.175 9.991 1.393 1.00 68.75 190 THR A O 1
ATOM 1528 N N . SER A 1 191 ? 4.819 9.088 -0.569 1.00 78.25 191 SER A N 1
ATOM 1529 C CA . SER A 1 191 ? 4.200 7.765 -0.384 1.00 78.25 191 SER A CA 1
ATOM 1530 C C . SER A 1 191 ? 5.133 6.655 -0.886 1.00 78.25 191 SER A C 1
ATOM 1532 O O . SER A 1 191 ? 6.080 6.916 -1.639 1.00 78.25 191 SER A O 1
ATOM 1534 N N . PHE A 1 192 ? 4.896 5.415 -0.443 1.00 85.88 192 PHE A N 1
ATOM 1535 C CA . PHE A 1 192 ? 5.501 4.226 -1.055 1.00 85.88 192 PHE A CA 1
ATOM 1536 C C . PHE A 1 192 ? 4.815 3.836 -2.368 1.00 85.88 192 PHE A C 1
ATOM 1538 O O . PHE A 1 192 ? 5.376 3.078 -3.163 1.00 85.88 192 PHE A O 1
ATOM 1545 N N . ILE A 1 193 ? 3.596 4.328 -2.579 1.00 89.00 193 ILE A N 1
ATOM 1546 C CA . ILE A 1 193 ? 2.752 4.028 -3.724 1.00 89.00 193 ILE A CA 1
ATOM 1547 C C . ILE A 1 193 ? 2.754 5.219 -4.669 1.00 89.00 193 ILE A C 1
ATOM 1549 O O . ILE A 1 193 ? 2.438 6.344 -4.293 1.00 89.00 193 ILE A O 1
ATOM 1553 N N . ILE A 1 194 ? 3.079 4.957 -5.929 1.00 87.31 194 ILE A N 1
ATOM 1554 C CA . ILE A 1 194 ? 2.968 5.946 -6.993 1.00 87.31 194 ILE A CA 1
ATOM 1555 C C . ILE A 1 194 ? 1.709 5.633 -7.780 1.00 87.31 194 ILE A C 1
ATOM 1557 O O . ILE A 1 194 ? 1.617 4.606 -8.455 1.00 87.31 194 ILE A O 1
ATOM 1561 N N . GLN A 1 195 ? 0.738 6.529 -7.693 1.00 85.06 195 GLN A N 1
ATOM 1562 C CA . GLN A 1 195 ? -0.511 6.432 -8.435 1.00 85.06 195 GLN A CA 1
ATOM 1563 C C . GLN A 1 195 ? -0.329 6.984 -9.846 1.00 85.06 195 GLN A C 1
ATOM 1565 O O . GLN A 1 195 ? 0.490 7.867 -10.096 1.00 85.06 195 GLN A O 1
ATOM 1570 N N . ASN A 1 196 ? -1.115 6.477 -10.787 1.00 85.50 196 ASN A N 1
ATOM 1571 C CA . ASN A 1 196 ? -1.248 7.087 -12.096 1.00 85.50 196 ASN A CA 1
ATOM 1572 C C . ASN A 1 196 ? -2.308 8.182 -12.012 1.00 85.50 196 ASN A C 1
ATOM 1574 O O . ASN A 1 196 ? -3.506 7.897 -12.001 1.00 85.50 196 ASN A O 1
ATOM 1578 N N . TYR A 1 197 ? -1.887 9.442 -12.028 1.00 76.38 197 TYR A N 1
ATOM 1579 C CA . TYR A 1 197 ? -2.803 10.575 -11.868 1.00 76.38 197 TYR A CA 1
ATOM 1580 C C . TYR A 1 197 ? -3.648 10.844 -13.109 1.00 76.38 197 TYR A C 1
ATOM 1582 O O . TYR A 1 197 ? -4.476 11.755 -13.127 1.00 76.38 197 TYR A O 1
ATOM 1590 N N . ARG A 1 198 ? -3.478 10.042 -14.163 1.00 77.56 198 ARG A N 1
ATOM 1591 C CA . ARG A 1 198 ? -4.410 10.013 -15.289 1.00 77.56 198 ARG A CA 1
ATOM 1592 C C . ARG A 1 198 ? -5.549 9.057 -15.038 1.00 77.56 198 ARG A C 1
ATOM 1594 O O . ARG A 1 198 ? -6.603 9.250 -15.629 1.00 77.56 198 ARG A O 1
ATOM 1601 N N . PHE A 1 199 ? -5.356 8.035 -14.209 1.00 79.81 199 PHE A N 1
ATOM 1602 C CA . PHE A 1 199 ? -6.395 7.060 -13.930 1.00 79.81 199 PHE A CA 1
ATOM 1603 C C . PHE A 1 199 ? -7.297 7.538 -12.795 1.00 79.81 199 PHE A C 1
ATOM 1605 O O . PHE A 1 199 ? -7.147 7.157 -11.636 1.00 79.81 199 PHE A O 1
ATOM 1612 N N . ILE A 1 200 ? -8.263 8.381 -13.145 1.00 70.69 200 ILE A N 1
ATOM 1613 C CA . ILE A 1 200 ? -9.210 8.968 -12.202 1.00 70.69 200 ILE A CA 1
ATOM 1614 C C . ILE A 1 200 ? -10.588 8.334 -12.439 1.00 70.69 200 ILE A C 1
ATOM 1616 O O . ILE A 1 200 ? -11.079 8.248 -13.566 1.00 70.69 200 ILE A O 1
ATOM 1620 N N . HIS A 1 201 ? -11.208 7.844 -11.363 1.00 69.31 201 HIS A N 1
ATOM 1621 C CA . HIS A 1 201 ? -12.557 7.251 -11.362 1.00 69.31 201 HIS A CA 1
ATOM 1622 C C . HIS A 1 201 ? -12.786 6.142 -12.399 1.00 69.31 201 HIS A C 1
ATOM 1624 O O . HIS A 1 201 ? -13.837 6.066 -13.029 1.00 69.31 201 HIS A O 1
ATOM 1630 N N . GLY A 1 202 ? -11.804 5.252 -12.562 1.00 72.44 202 GLY A N 1
ATOM 1631 C CA . GLY A 1 202 ? -11.934 4.101 -13.457 1.00 72.44 202 GLY A CA 1
ATOM 1632 C C . GLY A 1 202 ? -11.692 4.423 -14.933 1.00 72.44 202 GLY A C 1
ATOM 1633 O O . GLY A 1 202 ? -11.981 3.586 -15.785 1.00 72.44 202 GLY A O 1
ATOM 1634 N N . SER A 1 203 ? -11.168 5.610 -15.245 1.00 77.31 203 SER A N 1
ATOM 1635 C CA . SER A 1 203 ? -10.918 6.055 -16.616 1.00 77.31 203 SER A CA 1
ATOM 1636 C C . SER A 1 203 ? -9.607 6.830 -16.736 1.00 77.31 203 SER A C 1
ATOM 1638 O O . SER A 1 203 ? -9.196 7.510 -15.799 1.00 77.31 203 SER A O 1
ATOM 1640 N N . TYR A 1 204 ? -8.955 6.728 -17.896 1.00 81.81 204 TYR A N 1
ATOM 1641 C CA . TYR A 1 204 ? -7.745 7.488 -18.207 1.00 81.81 204 TYR A CA 1
ATOM 1642 C C . TYR A 1 204 ? -8.102 8.868 -18.762 1.00 81.81 204 TYR A C 1
ATOM 1644 O O . TYR A 1 204 ? -8.890 8.985 -19.699 1.00 81.81 204 TYR A O 1
ATOM 1652 N N . GLN A 1 205 ? -7.512 9.903 -18.176 1.00 75.81 205 GLN A N 1
ATOM 1653 C CA . GLN A 1 205 ? -7.819 11.305 -18.428 1.00 75.81 205 GLN A CA 1
ATOM 1654 C C . GLN A 1 205 ? -6.647 12.041 -19.097 1.00 75.81 205 GLN A C 1
ATOM 1656 O O . GLN A 1 205 ? -5.476 11.704 -18.901 1.00 75.81 205 GLN A O 1
ATOM 1661 N N . SER A 1 206 ? -6.954 13.094 -19.860 1.00 73.06 206 SER A N 1
ATOM 1662 C CA . SER A 1 206 ? -5.963 13.982 -20.490 1.00 73.06 206 SER A CA 1
ATOM 1663 C C . SER A 1 206 ? -5.245 14.890 -19.478 1.00 73.06 206 SER A C 1
ATOM 1665 O O . SER A 1 206 ? -5.620 14.954 -18.309 1.00 73.06 206 SER A O 1
ATOM 1667 N N . LEU A 1 207 ? -4.167 15.588 -19.889 1.00 68.56 207 LEU A N 1
ATOM 1668 C CA . LEU A 1 207 ? -3.457 16.578 -19.039 1.00 68.56 207 LEU A CA 1
ATOM 1669 C C . LEU A 1 207 ? -4.433 17.635 -18.516 1.00 68.56 207 LEU A C 1
ATOM 1671 O O . LEU A 1 207 ? -5.211 18.163 -19.300 1.00 68.56 207 LEU A O 1
ATOM 1675 N N . ASN A 1 208 ? -4.339 17.936 -17.214 1.00 70.06 208 ASN A N 1
ATOM 1676 C CA . ASN A 1 208 ? -5.097 18.980 -16.519 1.00 70.06 208 ASN A CA 1
ATOM 1677 C C . ASN A 1 208 ? -6.619 18.863 -16.663 1.00 70.06 208 ASN A C 1
ATOM 1679 O O . ASN A 1 208 ? -7.233 19.506 -17.510 1.00 70.06 208 ASN A O 1
ATOM 1683 N N . THR A 1 209 ? -7.229 18.082 -15.775 1.00 70.62 209 THR A N 1
ATOM 1684 C CA . THR A 1 209 ? -8.691 18.020 -15.654 1.00 70.62 209 THR A CA 1
ATOM 1685 C C . THR A 1 209 ? -9.187 18.970 -14.569 1.00 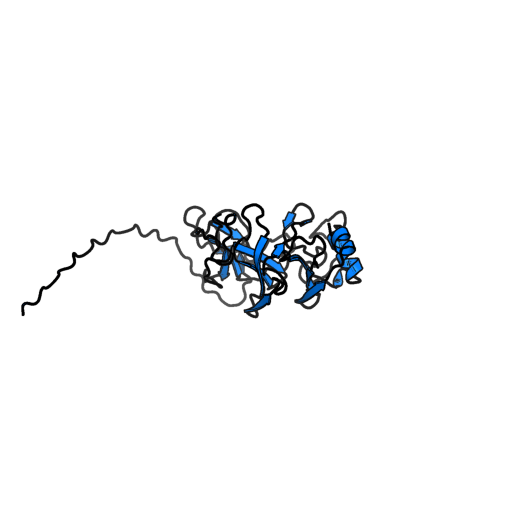70.62 209 THR A C 1
ATOM 1687 O O . THR A 1 209 ? -8.403 19.497 -13.778 1.00 70.62 209 THR A O 1
ATOM 1690 N N . GLU A 1 210 ? -10.502 19.173 -14.498 1.00 70.69 210 GLU A N 1
ATOM 1691 C CA . GLU A 1 210 ? -11.131 19.884 -13.377 1.00 70.69 210 GLU A CA 1
ATOM 1692 C C . GLU A 1 210 ? -10.802 19.218 -12.029 1.00 70.69 210 GLU A C 1
ATOM 1694 O O . GLU A 1 210 ? -10.599 19.906 -11.034 1.00 70.69 210 GLU A O 1
ATOM 1699 N N . CYS A 1 211 ? -10.639 17.893 -12.031 1.00 66.44 211 CYS A N 1
ATOM 1700 C CA . CYS A 1 211 ? -10.399 17.071 -10.848 1.00 66.44 211 CYS A CA 1
ATOM 1701 C C . CYS A 1 211 ? -8.950 17.068 -10.360 1.00 66.44 211 CYS A C 1
ATOM 1703 O O . CYS A 1 211 ? -8.707 16.818 -9.181 1.00 66.44 211 CYS A O 1
ATOM 1705 N N . TYR A 1 212 ? -7.992 17.276 -11.266 1.00 68.56 212 TYR A N 1
ATOM 1706 C CA . TYR A 1 212 ? -6.561 17.249 -10.973 1.00 68.56 212 TYR A CA 1
ATOM 1707 C C . TYR A 1 212 ? -5.799 18.108 -11.983 1.00 68.56 212 TYR A C 1
ATOM 1709 O O . TYR A 1 212 ? -5.771 17.814 -13.185 1.00 68.56 212 TYR A O 1
ATOM 1717 N N . LYS A 1 213 ? -5.146 19.159 -11.476 1.00 71.00 213 LYS A N 1
ATOM 1718 C CA . LYS A 1 213 ? -4.287 20.059 -12.252 1.00 71.00 213 LYS A CA 1
ATOM 1719 C C . LYS A 1 213 ? -2.840 19.828 -11.849 1.00 71.00 213 LYS A C 1
ATOM 1721 O O . LYS A 1 213 ? -2.437 20.225 -10.760 1.00 71.00 213 LYS A O 1
ATOM 1726 N N . LEU A 1 214 ? -2.084 19.180 -12.726 1.00 72.81 214 LEU A N 1
ATOM 1727 C CA . LEU A 1 214 ? -0.669 18.897 -12.529 1.00 72.81 214 LEU A CA 1
ATOM 1728 C C . LEU A 1 214 ? 0.114 19.537 -13.679 1.00 72.81 214 LEU A C 1
ATOM 1730 O O . LEU A 1 214 ? -0.201 19.284 -14.844 1.00 72.81 214 LEU A O 1
ATOM 1734 N N . PRO A 1 215 ? 1.130 20.364 -13.386 1.00 69.75 215 PRO A N 1
ATOM 1735 C CA . PRO A 1 215 ? 1.827 21.124 -14.419 1.00 69.75 215 PRO A CA 1
ATOM 1736 C C . PRO A 1 215 ? 2.602 20.228 -15.399 1.00 69.75 215 PRO A C 1
ATOM 1738 O O . PRO A 1 215 ? 2.815 20.618 -16.545 1.00 69.75 215 PRO A O 1
ATOM 1741 N N . SER A 1 216 ? 3.006 19.031 -14.967 1.00 78.12 216 SER A N 1
ATOM 1742 C CA . SER A 1 216 ? 3.820 18.080 -15.730 1.00 78.12 216 SER A CA 1
ATOM 1743 C C . SER A 1 216 ? 3.808 16.704 -15.073 1.00 78.12 216 SER A C 1
ATOM 1745 O O . SER A 1 216 ? 3.509 16.599 -13.889 1.00 78.12 216 SER A O 1
ATOM 1747 N N . LEU A 1 217 ? 4.197 15.665 -15.810 1.00 79.06 217 LEU A N 1
ATOM 1748 C CA . LEU A 1 217 ? 4.435 14.334 -15.246 1.00 79.06 217 LEU A CA 1
ATOM 1749 C C . LEU A 1 217 ? 5.704 14.320 -14.382 1.00 79.06 217 LEU A C 1
ATOM 1751 O O . LEU A 1 217 ? 6.660 15.046 -14.659 1.00 79.06 217 LEU A O 1
ATOM 1755 N N . SER A 1 218 ? 5.722 13.467 -13.365 1.00 80.94 218 SER A N 1
ATOM 1756 C CA . SER A 1 218 ? 6.930 13.109 -12.615 1.00 80.94 218 SER A CA 1
ATOM 1757 C C . SER A 1 218 ? 7.858 12.200 -13.436 1.00 80.94 218 SER A C 1
ATOM 1759 O O . SER A 1 218 ? 7.415 11.521 -14.366 1.00 80.94 218 SER A O 1
ATOM 1761 N N . ASN A 1 219 ? 9.140 12.119 -13.058 1.00 84.25 219 ASN A N 1
ATOM 1762 C CA . ASN A 1 219 ? 10.098 11.187 -13.676 1.00 84.25 219 ASN A CA 1
ATOM 1763 C C . ASN A 1 219 ? 9.587 9.743 -13.643 1.00 84.25 219 ASN A C 1
ATOM 1765 O O . ASN A 1 219 ? 9.672 9.020 -14.631 1.00 84.25 219 ASN A O 1
ATOM 1769 N N . SER A 1 220 ? 8.997 9.345 -12.519 1.00 85.00 220 SER A N 1
ATOM 1770 C CA . SER A 1 220 ? 8.478 8.001 -12.306 1.00 85.00 220 SER A CA 1
ATOM 1771 C C . SER A 1 220 ? 7.283 7.681 -13.224 1.00 85.00 220 SER A C 1
ATOM 1773 O O . SER A 1 220 ? 7.185 6.566 -13.737 1.00 85.00 220 SER A O 1
ATOM 1775 N N . GLU A 1 221 ? 6.413 8.658 -13.510 1.00 85.94 221 GLU A N 1
ATOM 1776 C CA . GLU A 1 221 ? 5.332 8.521 -14.504 1.00 85.94 221 GLU A CA 1
ATOM 1777 C C . GLU A 1 221 ? 5.874 8.412 -15.929 1.00 85.94 221 GLU A C 1
ATOM 1779 O O . GLU A 1 221 ? 5.445 7.532 -16.677 1.00 85.94 221 GLU A O 1
ATOM 1784 N N . ILE A 1 222 ? 6.832 9.272 -16.290 1.00 88.19 222 ILE A N 1
ATOM 1785 C CA . ILE A 1 222 ? 7.487 9.259 -17.608 1.00 88.19 222 ILE A CA 1
ATOM 1786 C C . ILE A 1 222 ? 8.166 7.907 -17.839 1.00 88.19 222 ILE A C 1
ATOM 1788 O O . ILE A 1 222 ? 8.031 7.311 -18.911 1.00 88.19 222 ILE A O 1
ATOM 1792 N N . PHE A 1 223 ? 8.862 7.397 -16.821 1.00 90.56 223 PHE A N 1
ATOM 1793 C CA . PHE A 1 223 ? 9.489 6.085 -16.864 1.00 90.56 223 PHE A CA 1
ATOM 1794 C C . PHE A 1 223 ? 8.456 4.987 -17.126 1.00 90.56 223 PHE A C 1
ATOM 1796 O O . PHE A 1 223 ? 8.623 4.208 -18.064 1.00 90.56 223 PHE A O 1
ATOM 1803 N N . MET A 1 224 ? 7.375 4.928 -16.341 1.00 92.12 224 MET A N 1
ATOM 1804 C CA . MET A 1 224 ? 6.360 3.880 -16.494 1.00 92.12 224 MET A CA 1
ATOM 1805 C C . MET A 1 224 ? 5.639 3.964 -17.840 1.00 92.12 224 MET A C 1
ATOM 1807 O O . MET A 1 224 ? 5.394 2.932 -18.465 1.00 92.12 224 MET A O 1
ATOM 1811 N N . GLU A 1 225 ? 5.351 5.171 -18.327 1.00 90.69 225 GLU A N 1
ATOM 1812 C CA . GLU A 1 225 ? 4.788 5.388 -19.660 1.00 90.69 225 GLU A CA 1
ATOM 1813 C C . GLU A 1 225 ? 5.705 4.837 -20.758 1.00 90.69 225 GLU A C 1
ATOM 1815 O O . GLU A 1 225 ? 5.250 4.061 -21.601 1.00 90.69 225 GLU A O 1
ATOM 1820 N N . LYS A 1 226 ? 7.002 5.166 -20.720 1.00 92.12 226 LYS A N 1
ATOM 1821 C CA . LYS A 1 226 ? 8.005 4.657 -21.670 1.00 92.12 226 LYS A CA 1
ATOM 1822 C C . LYS A 1 226 ? 8.165 3.138 -21.562 1.00 92.12 226 LYS A C 1
ATOM 1824 O O . LYS A 1 226 ? 8.191 2.455 -22.583 1.00 92.12 226 LYS A O 1
ATOM 1829 N N . LYS A 1 227 ? 8.259 2.606 -20.339 1.00 93.88 227 LYS A N 1
ATOM 1830 C CA . LYS A 1 227 ? 8.494 1.180 -20.061 1.00 93.88 227 LYS A CA 1
ATOM 1831 C C . LYS A 1 227 ? 7.321 0.306 -20.505 1.00 93.88 227 LYS A C 1
ATOM 1833 O O . LYS A 1 227 ? 7.547 -0.801 -20.988 1.00 93.88 227 LYS A O 1
ATOM 1838 N N . LEU A 1 228 ? 6.086 0.782 -20.336 1.00 93.94 228 LEU A N 1
ATOM 1839 C CA . LEU A 1 228 ? 4.872 0.017 -20.638 1.00 93.94 228 LEU A CA 1
ATOM 1840 C C . LEU A 1 228 ? 4.237 0.364 -21.991 1.00 93.94 228 LEU A C 1
ATOM 1842 O O . LEU A 1 228 ? 3.323 -0.334 -22.426 1.00 93.94 228 LEU A O 1
ATOM 1846 N N . GLY A 1 229 ? 4.719 1.408 -22.668 1.00 92.19 229 GLY A N 1
ATOM 1847 C CA . GLY A 1 229 ? 4.184 1.853 -23.955 1.00 92.19 229 GLY A CA 1
ATOM 1848 C C . GLY A 1 229 ? 2.862 2.615 -23.838 1.00 92.19 229 GLY A C 1
ATOM 1849 O O . GLY A 1 229 ? 2.037 2.538 -24.747 1.00 92.19 229 GLY A O 1
ATOM 1850 N N . GLY A 1 230 ? 2.642 3.315 -22.723 1.00 90.19 230 GLY A N 1
ATOM 1851 C CA . GLY A 1 230 ? 1.475 4.175 -22.530 1.00 90.19 230 GLY A CA 1
ATOM 1852 C C . GLY A 1 230 ? 1.052 4.353 -21.073 1.00 90.19 230 GLY A C 1
ATOM 1853 O O . GLY A 1 230 ? 1.230 3.474 -20.227 1.00 90.19 230 GLY A O 1
ATOM 1854 N N . GLN A 1 231 ? 0.439 5.502 -20.781 1.00 86.81 231 GLN A N 1
ATOM 1855 C CA . GLN A 1 231 ? -0.152 5.788 -19.467 1.00 86.81 231 GLN A CA 1
ATOM 1856 C C . GLN A 1 231 ? -1.384 4.921 -19.190 1.00 86.81 231 GLN A C 1
ATOM 1858 O O . GLN A 1 231 ? -1.695 4.656 -18.037 1.00 86.81 231 GLN A O 1
ATOM 1863 N N . ASP A 1 232 ? -2.058 4.426 -20.226 1.00 88.69 232 ASP A N 1
ATOM 1864 C CA . ASP A 1 232 ? -3.254 3.585 -20.134 1.00 88.69 232 ASP A CA 1
ATOM 1865 C C . ASP A 1 232 ? -2.968 2.135 -19.697 1.00 88.69 232 ASP A C 1
ATOM 1867 O O . ASP A 1 232 ? -3.874 1.304 -19.650 1.00 88.69 232 ASP A O 1
ATOM 1871 N N . LYS A 1 233 ? -1.704 1.799 -19.410 1.00 92.75 233 LYS A N 1
ATOM 1872 C CA . LYS A 1 233 ? -1.272 0.426 -19.099 1.00 92.75 233 LYS A CA 1
ATOM 1873 C C . LYS A 1 233 ? -1.182 0.117 -17.612 1.00 92.75 233 LYS A C 1
ATOM 1875 O O . LYS A 1 233 ? -1.118 -1.056 -17.245 1.00 92.75 233 LYS A O 1
ATOM 1880 N N . TRP A 1 234 ? -1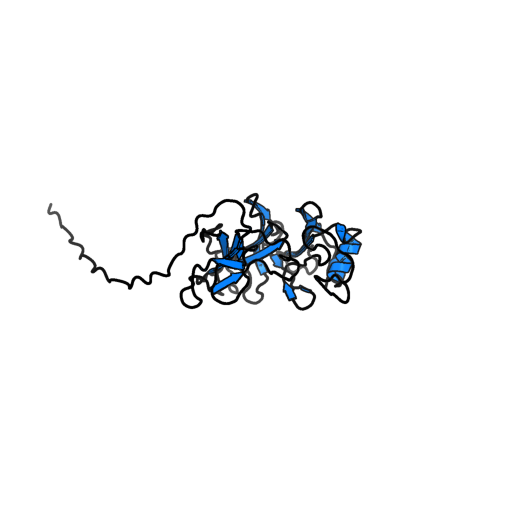.189 1.136 -16.761 1.00 93.19 234 TRP A N 1
ATOM 1881 C CA . TRP A 1 234 ? -0.987 0.987 -15.323 1.00 93.19 234 TRP A CA 1
ATOM 1882 C C . TRP A 1 234 ? -1.842 1.977 -14.531 1.00 93.19 234 TRP A C 1
ATOM 1884 O O . TRP A 1 234 ? -2.271 3.001 -15.064 1.00 93.19 234 TRP A O 1
ATOM 1894 N N . LYS A 1 235 ? -2.123 1.657 -13.269 1.00 91.81 235 LYS A N 1
ATOM 1895 C CA . LYS A 1 235 ? -2.969 2.460 -12.367 1.00 91.81 235 LYS A CA 1
ATOM 1896 C C . LYS A 1 235 ? -2.222 2.935 -11.129 1.00 91.81 235 LYS A C 1
ATOM 1898 O O . LYS A 1 235 ? -2.446 4.048 -10.684 1.00 91.81 235 LYS A O 1
ATOM 1903 N N . ALA A 1 236 ? -1.335 2.097 -10.607 1.00 92.44 236 ALA A N 1
ATOM 1904 C CA . ALA A 1 236 ? -0.441 2.414 -9.503 1.00 92.44 236 ALA A CA 1
ATOM 1905 C C . ALA A 1 236 ? 0.751 1.461 -9.527 1.00 92.44 236 ALA A C 1
ATOM 1907 O O . ALA A 1 236 ? 0.646 0.369 -10.099 1.00 92.44 236 ALA A O 1
ATOM 1908 N N . PHE A 1 237 ? 1.851 1.829 -8.882 1.00 93.56 237 PHE A N 1
ATOM 1909 C CA . PHE A 1 237 ? 2.965 0.923 -8.658 1.00 93.56 237 PHE A CA 1
ATOM 1910 C C . PHE A 1 237 ? 3.723 1.202 -7.362 1.00 93.56 237 PHE A C 1
ATOM 1912 O O . PHE A 1 237 ? 3.616 2.270 -6.768 1.00 93.56 237 PHE A O 1
ATOM 1919 N N . ILE A 1 238 ? 4.478 0.199 -6.923 1.00 92.38 238 ILE A N 1
ATOM 1920 C CA . ILE A 1 238 ? 5.385 0.255 -5.782 1.00 92.38 238 ILE A CA 1
ATOM 1921 C C . ILE A 1 238 ? 6.743 -0.284 -6.203 1.00 92.38 238 ILE A C 1
ATOM 1923 O O . ILE A 1 238 ? 6.834 -1.278 -6.932 1.00 92.38 238 ILE A O 1
ATOM 1927 N N . VAL A 1 239 ? 7.794 0.369 -5.722 1.00 89.56 239 VAL A N 1
ATOM 1928 C CA . VAL A 1 239 ? 9.174 -0.071 -5.914 1.00 89.56 239 VAL A CA 1
ATOM 1929 C C . VAL A 1 239 ? 9.623 -0.834 -4.685 1.00 89.56 239 VAL A C 1
ATOM 1931 O O . VAL A 1 239 ? 9.527 -0.347 -3.555 1.00 89.56 239 VAL A O 1
ATOM 1934 N N . VAL A 1 240 ? 10.127 -2.035 -4.928 1.00 88.38 240 VAL A N 1
ATOM 1935 C CA . VAL A 1 240 ? 10.591 -2.958 -3.907 1.00 88.38 240 VAL A CA 1
ATOM 1936 C C . VAL A 1 240 ? 12.074 -3.214 -4.125 1.00 88.38 240 VAL A C 1
ATOM 1938 O O . VAL A 1 240 ? 12.484 -3.820 -5.118 1.00 88.38 240 VAL A O 1
ATOM 1941 N N . ASP A 1 241 ? 12.862 -2.764 -3.156 1.00 84.56 241 ASP A N 1
ATOM 1942 C CA . ASP A 1 241 ? 14.296 -2.989 -3.075 1.00 84.56 241 ASP A CA 1
ATOM 1943 C C . ASP A 1 241 ? 14.550 -4.163 -2.111 1.00 84.56 241 ASP A C 1
ATOM 1945 O O . ASP A 1 241 ? 14.524 -3.975 -0.887 1.00 84.56 241 ASP A O 1
ATOM 1949 N N . PRO A 1 242 ? 14.766 -5.397 -2.602 1.00 78.56 242 PRO A N 1
ATOM 1950 C CA . PRO A 1 242 ? 15.111 -6.510 -1.730 1.00 78.56 242 PRO A CA 1
ATOM 1951 C C . PRO A 1 242 ? 16.443 -6.217 -1.038 1.00 78.56 242 PRO A C 1
ATOM 1953 O O . PRO A 1 242 ? 17.415 -5.797 -1.665 1.00 78.56 242 PRO A O 1
ATOM 1956 N N . THR A 1 243 ? 16.510 -6.443 0.272 1.00 72.88 243 THR A N 1
ATOM 1957 C CA . THR A 1 243 ? 17.766 -6.260 1.005 1.00 72.88 243 THR A CA 1
ATOM 1958 C C . THR A 1 243 ? 18.640 -7.493 0.799 1.00 72.88 243 THR A C 1
ATOM 1960 O O . THR A 1 243 ? 18.261 -8.588 1.234 1.00 72.88 243 THR A O 1
ATOM 1963 N N . PRO A 1 244 ? 19.812 -7.359 0.150 1.00 62.41 244 PRO A N 1
ATOM 1964 C CA . PRO A 1 244 ? 20.620 -8.513 -0.178 1.00 62.41 244 PRO A CA 1
ATOM 1965 C C . PRO A 1 244 ? 21.185 -9.192 1.071 1.00 62.41 244 PRO A C 1
ATOM 1967 O O . PRO A 1 244 ? 21.551 -8.541 2.047 1.00 62.41 244 PRO A O 1
ATOM 1970 N N . SER A 1 245 ? 21.310 -10.521 1.016 1.00 56.69 245 SER A N 1
ATOM 1971 C CA . SER A 1 245 ? 21.976 -11.317 2.058 1.00 56.69 245 SER A CA 1
ATOM 1972 C C . SER A 1 245 ? 23.484 -11.048 2.151 1.00 56.69 245 SER A C 1
ATOM 1974 O O . SER A 1 245 ? 24.133 -11.440 3.119 1.00 56.69 245 SER A O 1
ATOM 1976 N N . LYS A 1 246 ? 24.048 -10.346 1.157 1.00 52.75 246 LYS A N 1
ATOM 1977 C CA . LYS A 1 246 ? 25.455 -9.933 1.058 1.00 52.75 246 LYS A CA 1
ATOM 1978 C C . LYS A 1 246 ? 25.548 -8.455 0.671 1.00 52.75 246 LYS A C 1
ATOM 1980 O O . LYS A 1 246 ? 24.648 -7.928 0.032 1.00 52.75 246 LYS A O 1
ATOM 1985 N N . SER A 1 247 ? 26.664 -7.800 0.986 1.00 52.12 247 SER A N 1
ATOM 1986 C CA . SER A 1 247 ? 26.956 -6.380 0.712 1.00 52.12 247 SER A CA 1
ATOM 1987 C C . SER A 1 247 ? 27.161 -6.030 -0.779 1.00 52.12 247 SER A C 1
ATOM 1989 O O . SER A 1 247 ? 28.048 -5.253 -1.130 1.00 52.12 247 SER A O 1
ATOM 1991 N N . SER A 1 248 ? 26.358 -6.593 -1.684 1.00 52.59 248 SER A N 1
ATOM 1992 C CA . SER A 1 248 ? 26.380 -6.233 -3.103 1.00 52.59 248 SER A CA 1
ATOM 1993 C C . SER A 1 248 ? 25.553 -4.972 -3.343 1.00 52.59 248 SER A C 1
ATOM 1995 O O . SER A 1 248 ? 24.389 -4.902 -2.957 1.00 52.59 248 SER A O 1
ATOM 1997 N N . ARG A 1 249 ? 26.139 -3.983 -4.029 1.00 55.94 249 ARG A N 1
ATOM 1998 C CA . ARG A 1 249 ? 25.421 -2.789 -4.514 1.00 55.94 249 ARG A CA 1
ATOM 1999 C C . ARG A 1 249 ? 24.545 -3.069 -5.741 1.00 55.94 249 ARG A C 1
ATOM 2001 O O . ARG A 1 249 ? 23.740 -2.217 -6.098 1.00 55.94 249 ARG A O 1
ATOM 2008 N N . ASN A 1 250 ? 24.685 -4.248 -6.348 1.00 60.38 250 ASN A N 1
ATOM 2009 C CA . ASN A 1 250 ? 23.955 -4.668 -7.539 1.00 60.38 250 ASN A CA 1
ATOM 2010 C C . ASN A 1 250 ? 22.951 -5.748 -7.136 1.00 60.38 250 ASN A C 1
ATOM 2012 O O . ASN A 1 250 ? 23.278 -6.935 -7.153 1.00 60.38 250 ASN A O 1
ATOM 2016 N N . TYR A 1 251 ? 21.765 -5.332 -6.705 1.00 66.50 251 TYR A N 1
ATOM 2017 C CA . TYR A 1 251 ? 20.630 -6.226 -6.499 1.00 66.50 251 TYR A CA 1
ATOM 2018 C C . TYR A 1 251 ? 19.490 -5.819 -7.426 1.00 66.50 251 TYR A C 1
ATOM 2020 O O . TYR A 1 251 ? 19.345 -4.643 -7.768 1.00 66.50 251 TYR A O 1
ATOM 2028 N N . ASN A 1 252 ? 18.710 -6.816 -7.831 1.00 75.69 252 ASN A N 1
ATOM 2029 C CA . ASN A 1 252 ? 17.543 -6.629 -8.675 1.00 75.69 252 ASN A CA 1
ATOM 2030 C C . ASN A 1 252 ? 16.530 -5.778 -7.921 1.00 75.69 252 ASN A C 1
ATOM 2032 O O . ASN A 1 252 ? 16.250 -6.039 -6.752 1.00 75.69 252 ASN A O 1
ATOM 2036 N N . ARG A 1 253 ? 15.995 -4.759 -8.586 1.00 84.19 253 ARG A N 1
ATOM 2037 C CA . ARG A 1 253 ? 14.891 -3.962 -8.057 1.00 84.19 253 ARG A CA 1
ATOM 2038 C C . ARG A 1 253 ? 13.633 -4.362 -8.783 1.00 84.19 253 ARG A C 1
ATOM 2040 O O . ARG A 1 253 ? 13.669 -4.630 -9.984 1.00 84.19 253 ARG A O 1
ATOM 2047 N N . PHE A 1 254 ? 12.530 -4.400 -8.055 1.00 90.06 254 PHE A N 1
ATOM 2048 C CA . PHE A 1 254 ? 11.266 -4.835 -8.616 1.00 90.06 254 PHE A CA 1
ATOM 2049 C C . PHE A 1 254 ? 10.244 -3.716 -8.561 1.00 90.06 254 PHE A C 1
ATOM 2051 O O . PHE A 1 254 ? 10.142 -2.992 -7.573 1.00 90.06 254 PHE A O 1
ATOM 2058 N N . VAL A 1 255 ? 9.459 -3.607 -9.624 1.00 92.62 255 VAL A N 1
ATOM 2059 C CA . VAL A 1 255 ? 8.231 -2.821 -9.642 1.00 92.62 255 VAL A CA 1
ATOM 2060 C C . VAL A 1 255 ? 7.067 -3.789 -9.616 1.00 92.62 255 VAL A C 1
ATOM 2062 O O . VAL A 1 255 ? 6.947 -4.653 -10.484 1.00 92.62 255 VAL A O 1
ATOM 2065 N N . TYR A 1 256 ? 6.191 -3.625 -8.635 1.00 95.25 256 TYR A N 1
ATOM 2066 C CA . TYR A 1 256 ? 4.880 -4.256 -8.641 1.00 95.25 256 TYR A CA 1
ATOM 2067 C C . TYR A 1 256 ? 3.868 -3.196 -9.048 1.00 95.25 256 TYR A C 1
ATOM 2069 O O . TYR A 1 256 ? 3.760 -2.174 -8.374 1.00 95.25 256 TYR A O 1
ATOM 2077 N N . TYR A 1 257 ? 3.144 -3.410 -10.146 1.00 95.69 257 TYR A N 1
ATOM 2078 C CA . TYR A 1 257 ? 2.155 -2.452 -10.642 1.00 95.69 257 TYR A CA 1
ATOM 2079 C C . TYR A 1 257 ? 0.783 -3.092 -10.852 1.00 95.69 257 TYR A C 1
ATOM 2081 O O . TYR A 1 257 ? 0.671 -4.287 -11.126 1.00 95.69 257 TYR A O 1
ATOM 2089 N N . CYS A 1 258 ? -0.261 -2.280 -10.704 1.00 95.38 258 CYS A N 1
ATOM 2090 C CA . CYS A 1 258 ? -1.631 -2.632 -11.056 1.00 95.38 258 CYS A CA 1
ATOM 2091 C C . CYS A 1 258 ? -1.877 -2.268 -12.524 1.00 95.38 258 CYS A C 1
ATOM 2093 O O . CYS A 1 258 ? -1.742 -1.096 -12.887 1.00 95.38 258 CYS A O 1
ATOM 2095 N N . ASP A 1 259 ? -2.211 -3.244 -13.366 1.00 94.00 259 ASP A N 1
ATOM 2096 C CA . ASP A 1 259 ? -2.489 -3.011 -14.785 1.00 94.00 259 ASP A CA 1
ATOM 2097 C C . ASP A 1 259 ? -3.907 -2.455 -15.031 1.00 94.00 259 ASP A C 1
ATOM 2099 O O . ASP A 1 259 ? -4.735 -2.322 -14.124 1.00 94.00 259 ASP A O 1
ATOM 2103 N N . ALA A 1 260 ? -4.215 -2.146 -16.293 1.00 89.12 260 ALA A N 1
ATOM 2104 C CA . ALA A 1 260 ? -5.536 -1.665 -16.711 1.00 89.12 260 ALA A CA 1
ATOM 2105 C C . ALA A 1 260 ? -6.704 -2.598 -16.303 1.00 89.12 260 ALA A C 1
ATOM 2107 O O . ALA A 1 260 ? -7.831 -2.134 -16.119 1.00 89.12 260 ALA A O 1
ATOM 2108 N N . ASN A 1 261 ? -6.433 -3.892 -16.101 1.00 90.19 261 ASN A N 1
ATOM 2109 C CA . ASN A 1 261 ? -7.405 -4.937 -15.775 1.00 90.19 261 ASN A CA 1
ATOM 2110 C C . ASN A 1 261 ? -7.391 -5.335 -14.286 1.00 90.19 261 ASN A C 1
ATOM 2112 O O . ASN A 1 261 ? -7.879 -6.411 -13.939 1.00 90.19 261 ASN A O 1
ATOM 2116 N N . ASP A 1 262 ? -6.826 -4.497 -13.410 1.00 89.31 262 ASP A N 1
ATOM 2117 C CA . ASP A 1 262 ? -6.729 -4.726 -11.959 1.00 89.31 262 ASP A CA 1
ATOM 2118 C C . ASP A 1 262 ? -5.871 -5.939 -11.551 1.00 89.31 262 ASP A C 1
ATOM 2120 O O . ASP A 1 262 ? -6.022 -6.491 -10.450 1.00 89.31 262 ASP A O 1
ATOM 2124 N N . ARG A 1 263 ? -4.947 -6.361 -12.421 1.00 93.81 263 ARG A N 1
ATOM 2125 C CA . ARG A 1 263 ? -3.985 -7.431 -12.138 1.00 93.81 263 ARG A CA 1
ATOM 2126 C C . ARG A 1 263 ? -2.689 -6.843 -11.603 1.00 93.81 263 ARG A C 1
ATOM 2128 O O . ARG A 1 263 ? -2.198 -5.838 -12.106 1.00 93.81 263 ARG A O 1
ATOM 2135 N N . ILE A 1 264 ? -2.108 -7.522 -10.620 1.00 96.69 264 ILE A N 1
ATOM 2136 C CA . ILE A 1 264 ? -0.779 -7.196 -10.108 1.00 96.69 264 ILE A CA 1
ATOM 2137 C C . ILE A 1 264 ? 0.268 -7.889 -10.969 1.00 96.69 264 ILE A C 1
ATOM 2139 O O . ILE A 1 264 ? 0.260 -9.115 -11.092 1.00 96.69 264 ILE A O 1
ATOM 2143 N N . ILE A 1 265 ? 1.177 -7.103 -11.531 1.00 96.88 265 ILE A N 1
ATOM 2144 C CA . ILE A 1 265 ? 2.266 -7.576 -12.378 1.00 96.88 265 ILE A CA 1
ATOM 2145 C C . ILE A 1 265 ? 3.597 -7.175 -11.741 1.00 96.88 265 ILE A C 1
ATOM 2147 O O . ILE A 1 265 ? 3.769 -6.037 -11.306 1.00 96.88 265 ILE A O 1
ATOM 2151 N N . LYS A 1 266 ? 4.537 -8.123 -11.697 1.00 95.12 266 LYS A N 1
ATOM 2152 C CA . LYS A 1 266 ? 5.919 -7.912 -11.255 1.00 95.12 266 LYS A CA 1
ATOM 2153 C C . LYS A 1 266 ? 6.806 -7.630 -12.465 1.00 95.12 266 LYS A C 1
ATOM 2155 O O . LYS A 1 266 ? 6.775 -8.383 -13.437 1.00 95.12 266 LYS A O 1
ATOM 2160 N N . LEU A 1 267 ? 7.624 -6.591 -12.374 1.00 93.25 267 LEU A N 1
ATOM 2161 C CA . LEU A 1 267 ? 8.676 -6.257 -13.328 1.00 93.25 267 LEU A CA 1
ATOM 2162 C C . LEU A 1 267 ? 10.011 -6.194 -12.608 1.00 93.25 267 LEU A C 1
ATOM 2164 O O . LEU A 1 267 ? 10.111 -5.611 -11.534 1.00 93.25 267 LEU A O 1
ATOM 2168 N N . GLU A 1 268 ? 11.035 -6.758 -13.227 1.00 91.31 268 GLU A N 1
ATOM 2169 C CA . GLU A 1 268 ? 12.417 -6.539 -12.824 1.00 91.31 268 GLU A CA 1
ATOM 2170 C C . GLU A 1 268 ? 12.966 -5.309 -13.548 1.00 91.31 268 GLU A C 1
ATOM 2172 O O . GLU A 1 268 ? 12.735 -5.133 -14.749 1.00 91.31 268 GLU A O 1
ATOM 2177 N N . LEU A 1 269 ? 13.662 -4.453 -12.805 1.00 87.62 269 LEU A N 1
ATOM 2178 C CA . LEU A 1 269 ? 14.350 -3.284 -13.332 1.00 87.62 269 LEU A CA 1
ATOM 2179 C C . LEU A 1 269 ? 15.838 -3.570 -13.479 1.00 87.62 269 LEU A C 1
ATOM 2181 O O . LEU A 1 269 ? 16.471 -4.129 -12.577 1.00 87.62 269 LEU A O 1
ATOM 2185 N N . THR A 1 270 ? 16.416 -3.092 -14.577 1.00 86.50 270 THR A N 1
ATOM 2186 C CA . THR A 1 270 ? 17.873 -2.970 -14.666 1.00 86.50 270 THR A CA 1
ATOM 2187 C C . THR A 1 270 ? 18.375 -1.868 -13.725 1.00 86.50 270 THR A C 1
ATOM 2189 O O . THR A 1 270 ? 17.605 -1.049 -13.214 1.00 86.50 270 THR A O 1
ATOM 2192 N N . MET A 1 271 ? 19.690 -1.820 -13.489 1.00 80.06 271 MET A N 1
ATOM 2193 C CA . MET A 1 271 ? 20.279 -0.752 -12.674 1.00 80.06 271 MET A CA 1
ATOM 2194 C C . MET A 1 271 ? 19.999 0.635 -13.269 1.00 80.06 271 MET A C 1
ATOM 2196 O O . MET A 1 271 ? 19.616 1.537 -12.526 1.00 80.06 271 MET A O 1
ATOM 2200 N N . ASP A 1 272 ? 20.150 0.784 -14.587 1.00 84.56 272 ASP A N 1
ATOM 2201 C CA . ASP A 1 272 ? 19.935 2.053 -15.289 1.00 84.56 272 ASP A CA 1
ATOM 2202 C C . ASP A 1 272 ? 18.470 2.491 -15.201 1.00 84.56 272 ASP A C 1
ATOM 2204 O O . ASP A 1 272 ? 18.179 3.634 -14.857 1.00 84.56 272 ASP A O 1
ATOM 2208 N N . GLU A 1 273 ? 17.537 1.557 -15.394 1.00 88.06 273 GLU A N 1
ATOM 2209 C CA . GLU A 1 273 ? 16.101 1.825 -15.262 1.00 88.06 273 GLU A CA 1
ATOM 2210 C C . GLU A 1 273 ? 15.733 2.288 -13.855 1.00 88.06 273 GLU A C 1
ATOM 2212 O O . GLU A 1 273 ? 14.935 3.204 -13.668 1.00 88.06 273 GLU A O 1
ATOM 2217 N N . ALA A 1 274 ? 16.349 1.696 -12.839 1.00 81.31 274 ALA A N 1
ATOM 2218 C CA . ALA A 1 274 ? 16.085 2.101 -11.476 1.00 81.31 274 ALA A CA 1
ATOM 2219 C C . ALA A 1 274 ? 16.805 3.394 -11.051 1.00 81.31 274 ALA A C 1
ATOM 2221 O O . ALA A 1 274 ? 16.499 3.922 -9.980 1.00 81.31 274 ALA A O 1
ATOM 2222 N N . ILE A 1 275 ? 17.759 3.890 -11.846 1.00 79.69 275 ILE A N 1
ATOM 2223 C CA . ILE A 1 275 ? 18.288 5.255 -11.729 1.00 79.69 275 ILE A CA 1
ATOM 2224 C C . ILE A 1 275 ? 17.312 6.238 -12.383 1.00 79.69 275 ILE A C 1
ATOM 2226 O O . ILE A 1 275 ? 17.005 7.247 -11.760 1.00 79.69 275 ILE A O 1
ATOM 2230 N N . GLU A 1 276 ? 16.779 5.923 -13.572 1.00 82.06 276 GLU A N 1
ATOM 2231 C CA . GLU A 1 276 ? 15.775 6.752 -14.271 1.00 82.06 276 GLU A CA 1
ATOM 2232 C C . GLU A 1 276 ? 14.497 6.972 -13.442 1.00 82.06 276 GLU A C 1
ATOM 2234 O O . GLU A 1 276 ? 13.810 7.976 -13.609 1.00 82.06 276 GLU A O 1
ATOM 2239 N N . LEU A 1 277 ? 14.173 6.035 -12.548 1.00 77.94 277 LEU A N 1
ATOM 2240 C CA . LEU A 1 277 ? 12.964 6.082 -11.730 1.00 77.94 277 LEU A CA 1
ATOM 2241 C C . LEU A 1 277 ? 13.053 7.058 -10.530 1.00 77.94 277 LEU A C 1
ATOM 2243 O O . LEU A 1 277 ? 12.011 7.374 -9.949 1.00 77.94 277 LEU A O 1
ATOM 2247 N N . ARG A 1 278 ? 14.260 7.511 -10.152 1.00 67.69 278 ARG A N 1
ATOM 2248 C CA . ARG A 1 278 ? 14.525 8.437 -9.028 1.00 67.69 278 ARG A CA 1
ATOM 2249 C C . ARG A 1 278 ? 14.464 9.909 -9.442 1.00 67.69 278 ARG A C 1
ATOM 2251 O O . ARG A 1 278 ? 14.150 10.716 -8.543 1.00 67.69 278 ARG A O 1
#

Sequence (278 aa):
MTEVFVTIPKSKVVNKPTQTGVVKKMNTTEGNKIYMSDLNYGQGFKNGITDSKIIFYDAQTSPYLDTYGAVMNECGVLEGFPANVGIVKLKKKASAQEPMASFFNKQEYNVFDLIDVNEKRFFNSDRIALIEHFYGNWFVIGYDFYDGSYQNKLGQAKLYNVKTKQFIDIAEKDYNNVVSLGYYGFHGITSFIIQNYRFIHGSYQSLNTECYKLPSLSNSEIFMEKKLGGQDKWKAFIVVDPTPSKSSRNYNRFVYYCDANDRIIKLELTMDEAIELR

Nearest PDB structures (foldseek):
  7ong-assembly1_A  TM=2.547E-01  e=9.024E-03  synthetic construct
  8pjt-assembly2_B  TM=2.654E-01  e=4.191E-02  synthetic construct
  4asc-assembly1_A  TM=3.221E-01  e=8.551E-02  Homo sapiens

pLDDT: mean 75.26, std 18.44, range [29.7, 97.62]

Mean predicted aligned error: 11.04 Å

Radius of gyration: 22.49 Å; Cα contacts (8 Å, |Δi|>4): 565; chains: 1; bounding box: 56×60×80 Å